Protein AF-0000000084543837 (afdb_homodimer)

Sequence (296 aa):
MPRRDTTHNIIKQAIIKDGWEITDDPYVISYGERFLFVDLGVRRSHFPTQPKGSIIGARRDRTRIAIEIKEFRGLSAIADLEQAIGQYSLYRLLLNEVDPERHIYLGVTDLIYETIFSETIGKLVIKKLPLNLLVVDVTKAEVKQWIPMPRRDTTHNIIKQAIIKDGWEITDDPYVISYGERFLFVDLGVRRSHFPTQPKGSIIGARRDRTRIAIEIKEFRGLSAIADLEQAIGQYSLYRLLLNEVDPERHIYLGVTDLIYETIFSETIGKLVIKKLPLNLLVVDVTKAEVKQWIP

Foldseek 3Di:
DDPCPQQLVLLVLQCVVVQKAWPDQWDWQDDDPDIDTAGTKIWHNPPCPPDDDDPPVPPVVIAIETEHEAECPDPDSVVSVVVLCVVQVVVQVSCCVPPVRYYYAYEYEPVNCVVRLVDDVNVVCLVPPPHWYFYAHRVVSHTPDTRD/DPPCPQQLVLLVLQCVVVQKAWPDQWDWQDDDPDIDTAGTKIWHNPPCPPDDDDPPVCPVVIAIETEHEAECPDPDSVVSVVVLVVVQVVVQVSCCVPPVRYYYAYEYEPVCCVPRLVDDVNVVCLVPPPHWYFYAHRVVSHTPDTRD

InterPro domains:
  IPR011335 Restriction endonuclease type II-like [SSF52980] (4-148)
  IPR011856 tRNA endonuclease-like domain superfamily [G3DSA:3.40.1350.10] (1-148)
  IPR014919 XisH protein [PF08814] (1-143)
  IPR014919 XisH protein [cd22366] (5-147)

Organism: NCBI:txid376219

Structure (mmCIF, N/CA/C/O backbone):
data_AF-0000000084543837-model_v1
#
loop_
_entity.id
_entity.type
_entity.pdbx_description
1 polymer 'FdxN element excision controlling factor protein, XisH-like'
#
loop_
_atom_site.group_PDB
_atom_site.id
_atom_site.type_symbol
_atom_site.label_atom_id
_atom_site.label_alt_id
_atom_site.label_comp_id
_atom_site.label_asym_id
_atom_site.label_entity_id
_atom_site.label_seq_id
_atom_site.pdbx_PDB_ins_code
_atom_site.Cartn_x
_atom_site.Cartn_y
_atom_site.Cartn_z
_atom_site.occupancy
_atom_site.B_iso_or_equiv
_atom_site.auth_seq_id
_atom_site.auth_comp_id
_atom_site.auth_asym_id
_atom_site.auth_atom_id
_atom_site.pdbx_PDB_model_num
ATOM 1 N N . MET A 1 1 ? 6.812 26.484 -9.414 1 30.19 1 MET A N 1
ATOM 2 C CA . MET A 1 1 ? 6.938 25.672 -8.211 1 30.19 1 MET A CA 1
ATOM 3 C C . MET A 1 1 ? 6.074 24.406 -8.312 1 30.19 1 MET A C 1
ATOM 5 O O . MET A 1 1 ? 4.852 24.484 -8.18 1 30.19 1 MET A O 1
ATOM 9 N N . PRO A 1 2 ? 6.055 23.406 -9.125 1 38.19 2 PRO A N 1
ATOM 10 C CA . PRO A 1 2 ? 5.074 23.078 -10.164 1 38.19 2 PRO A CA 1
ATOM 11 C C . PRO A 1 2 ? 3.746 22.594 -9.578 1 38.19 2 PRO A C 1
ATOM 13 O O . PRO A 1 2 ? 3.629 22.406 -8.367 1 38.19 2 PRO A O 1
ATOM 16 N N . ARG A 1 3 ? 2.803 21.859 -10.086 1 44.03 3 ARG A N 1
ATOM 17 C CA . ARG A 1 3 ? 1.411 21.516 -9.805 1 44.03 3 ARG A CA 1
ATOM 18 C C . ARG A 1 3 ? 1.273 20.859 -8.438 1 44.03 3 ARG A C 1
ATOM 20 O O . ARG A 1 3 ? 0.18 20.828 -7.867 1 44.03 3 ARG A O 1
ATOM 27 N N . ARG A 1 4 ? 2.387 19.969 -7.871 1 54.16 4 ARG A N 1
ATOM 28 C CA . ARG A 1 4 ? 2.514 19.484 -6.496 1 54.16 4 ARG A CA 1
ATOM 29 C C . ARG A 1 4 ? 2.365 20.641 -5.504 1 54.16 4 ARG A C 1
ATOM 31 O O . ARG A 1 4 ? 1.816 20.453 -4.414 1 54.16 4 ARG A O 1
ATOM 38 N N . ASP A 1 5 ? 2.396 21.766 -5.992 1 76.06 5 ASP A N 1
ATOM 39 C CA . ASP A 1 5 ? 2.607 22.953 -5.18 1 76.06 5 ASP A CA 1
ATOM 40 C C . ASP A 1 5 ? 1.278 23.578 -4.75 1 76.06 5 ASP A C 1
ATOM 42 O O . ASP A 1 5 ? 1.103 23.938 -3.586 1 76.06 5 ASP A O 1
ATOM 46 N N . THR A 1 6 ? 0.297 23.391 -5.734 1 91.12 6 THR A N 1
ATOM 47 C CA . THR A 1 6 ? -0.925 24.094 -5.379 1 91.12 6 THR A CA 1
ATOM 48 C C . THR A 1 6 ? -1.72 23.312 -4.332 1 91.12 6 THR A C 1
ATOM 50 O O . THR A 1 6 ? -2.086 23.875 -3.291 1 91.12 6 THR A O 1
ATOM 53 N N . THR A 1 7 ? -1.91 22.047 -4.535 1 95.81 7 THR A N 1
ATOM 54 C CA . THR A 1 7 ? -2.648 21.219 -3.584 1 95.81 7 THR A CA 1
ATOM 55 C C . THR A 1 7 ? -1.933 21.172 -2.236 1 95.81 7 THR A C 1
ATOM 57 O O . THR A 1 7 ? -2.564 21.297 -1.187 1 95.81 7 THR A O 1
ATOM 60 N N . HIS A 1 8 ? -0.701 21.031 -2.289 1 97.44 8 HIS A N 1
ATOM 61 C CA . HIS A 1 8 ? 0.122 21.031 -1.086 1 97.44 8 HIS A CA 1
ATOM 62 C C . HIS A 1 8 ? -0.09 22.312 -0.272 1 97.44 8 HIS A C 1
ATOM 64 O O . HIS A 1 8 ? -0.31 22.25 0.94 1 97.44 8 HIS A O 1
ATOM 70 N N . ASN A 1 9 ? -0.121 23.391 -0.981 1 97.12 9 ASN A N 1
ATOM 71 C CA . ASN A 1 9 ? -0.29 24.688 -0.313 1 97.12 9 ASN A CA 1
ATOM 72 C C . ASN A 1 9 ? -1.701 24.844 0.243 1 97.12 9 ASN A C 1
ATOM 74 O O . ASN A 1 9 ? -1.886 25.391 1.333 1 97.12 9 ASN A O 1
ATOM 78 N N . ILE A 1 10 ? -2.643 24.406 -0.482 1 98.06 10 ILE A N 1
ATOM 79 C CA . ILE A 1 10 ? -4.027 24.5 -0.04 1 98.06 10 ILE A CA 1
ATOM 80 C C . ILE A 1 10 ? -4.227 23.656 1.218 1 98.06 10 ILE A C 1
ATOM 82 O O . ILE A 1 10 ? -4.875 24.094 2.172 1 98.06 10 ILE A O 1
ATOM 86 N N . ILE A 1 11 ? -3.629 22.5 1.284 1 98.31 11 ILE A N 1
ATOM 87 C CA . ILE A 1 11 ? -3.773 21.609 2.438 1 98.31 11 ILE A CA 1
ATOM 88 C C . ILE A 1 11 ? -3.035 22.203 3.635 1 98.31 11 ILE A C 1
ATOM 90 O O . ILE A 1 11 ? -3.551 22.203 4.754 1 98.31 11 ILE A O 1
ATOM 94 N N . LYS A 1 12 ? -1.928 22.781 3.377 1 98 12 LYS A N 1
ATOM 95 C CA . LYS A 1 12 ? -1.211 23.469 4.449 1 98 12 LYS A CA 1
ATOM 96 C C . LYS A 1 12 ? -2.061 24.578 5.055 1 98 12 LYS A C 1
ATOM 98 O O . LYS A 1 12 ? -2.189 24.672 6.277 1 98 12 LYS A O 1
ATOM 103 N N . GLN A 1 13 ? -2.596 25.359 4.211 1 98.12 13 GLN A N 1
ATOM 104 C CA . GLN A 1 13 ? -3.438 26.453 4.664 1 98.12 13 GLN A CA 1
ATOM 105 C C . GLN A 1 13 ? -4.633 25.938 5.465 1 98.12 13 GLN A C 1
ATOM 107 O O . GLN A 1 13 ? -4.988 26.516 6.496 1 98.12 13 GLN A O 1
ATOM 112 N N . ALA A 1 14 ? -5.27 24.922 4.965 1 98.62 14 ALA A N 1
ATOM 113 C CA . ALA A 1 14 ? -6.43 24.328 5.633 1 98.62 14 ALA A CA 1
ATOM 114 C C . ALA A 1 14 ? -6.066 23.844 7.027 1 98.62 14 ALA A C 1
ATOM 116 O O . ALA A 1 14 ? -6.82 24.047 7.98 1 98.62 14 ALA A O 1
ATOM 117 N N . ILE A 1 15 ? -4.918 23.234 7.145 1 97.81 15 ILE A N 1
ATOM 118 C CA . ILE A 1 15 ? -4.457 22.656 8.406 1 97.81 15 ILE A CA 1
ATOM 119 C C . ILE A 1 15 ? -4.137 23.766 9.398 1 97.81 15 ILE A C 1
ATOM 121 O O . ILE A 1 15 ? -4.488 23.672 10.578 1 97.81 15 ILE A O 1
ATOM 125 N N . ILE A 1 16 ? -3.527 24.812 8.93 1 97.25 16 ILE A N 1
ATOM 126 C CA . ILE A 1 16 ? -3.217 25.969 9.766 1 97.25 16 ILE A CA 1
ATOM 127 C C . ILE A 1 16 ? -4.512 26.625 10.25 1 97.25 16 ILE A C 1
ATOM 129 O O . ILE A 1 16 ? -4.656 26.922 11.438 1 97.25 16 ILE A O 1
ATOM 133 N N . LYS A 1 17 ? -5.457 26.812 9.359 1 97.12 17 LYS A N 1
ATOM 134 C CA . LYS A 1 17 ? -6.754 27.391 9.711 1 97.12 17 LYS A CA 1
ATOM 135 C C . LYS A 1 17 ? -7.465 26.547 10.766 1 97.12 17 LYS A C 1
ATOM 137 O O . LYS A 1 17 ? -8.227 27.062 11.578 1 97.12 17 LYS A O 1
ATOM 142 N N . ASP A 1 18 ? -7.188 25.281 10.766 1 97 18 ASP A N 1
ATOM 143 C CA . ASP A 1 18 ? -7.84 24.344 11.688 1 97 18 ASP A CA 1
ATOM 144 C C . ASP A 1 18 ? -7.117 24.297 13.031 1 97 18 ASP A C 1
ATOM 146 O O . ASP A 1 18 ? -7.449 23.484 13.891 1 97 18 ASP A O 1
ATOM 150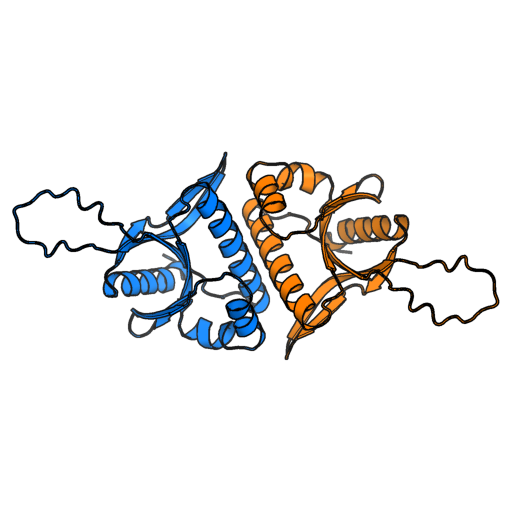 N N . GLY A 1 19 ? -6.062 25.078 13.266 1 94.5 19 GLY A N 1
ATOM 151 C CA . GLY A 1 19 ? -5.43 25.25 14.562 1 94.5 19 GLY A CA 1
ATOM 152 C C . GLY A 1 19 ? -4.168 24.422 14.734 1 94.5 19 GLY A C 1
ATOM 153 O O . GLY A 1 19 ? -3.682 24.25 15.852 1 94.5 19 GLY A O 1
ATOM 154 N N . TRP A 1 20 ? -3.689 23.875 13.609 1 96.25 20 TRP A N 1
ATOM 155 C CA . TRP A 1 20 ? -2.467 23.078 13.68 1 96.25 20 TRP A CA 1
ATOM 156 C C . TRP A 1 20 ? -1.257 23.906 13.266 1 96.25 20 TRP A C 1
ATOM 158 O O . TRP A 1 20 ? -1.38 24.844 12.477 1 96.25 20 TRP A O 1
ATOM 168 N N . GLU A 1 21 ? -0.127 23.625 13.812 1 96.75 21 GLU A N 1
ATOM 169 C CA . GLU A 1 21 ? 1.154 24.203 13.414 1 96.75 21 GLU A CA 1
ATOM 170 C C . GLU A 1 21 ? 1.921 23.25 12.5 1 96.75 21 GLU A C 1
ATOM 172 O O . GLU A 1 21 ? 2.068 22.062 12.805 1 96.75 21 GLU A O 1
ATOM 177 N N . ILE A 1 22 ? 2.41 23.734 11.336 1 97.56 22 ILE A N 1
ATOM 178 C CA . ILE A 1 22 ? 3.27 22.938 10.461 1 97.56 22 ILE A CA 1
ATOM 179 C C . ILE A 1 22 ? 4.668 22.844 11.062 1 97.56 22 ILE A C 1
ATOM 181 O O . ILE A 1 22 ? 5.352 23.859 11.227 1 97.56 22 ILE A O 1
ATOM 185 N N . THR A 1 23 ? 5.059 21.672 11.43 1 97.38 23 THR A N 1
ATOM 186 C CA . THR A 1 23 ? 6.367 21.531 12.062 1 97.38 23 THR A CA 1
ATOM 187 C C . THR A 1 23 ? 7.414 21.094 11.039 1 97.38 23 THR A C 1
ATOM 189 O O . THR A 1 23 ? 8.586 21.453 11.156 1 97.38 23 THR A O 1
ATOM 192 N N . ASP A 1 24 ? 7.059 20.375 10.047 1 98 24 ASP A N 1
ATOM 193 C CA . ASP A 1 24 ? 7.949 19.828 9.016 1 98 24 ASP A CA 1
ATOM 194 C C . ASP A 1 24 ? 7.301 19.906 7.637 1 98 24 ASP A C 1
ATOM 196 O O . ASP A 1 24 ? 6.109 19.625 7.492 1 98 24 ASP A O 1
ATOM 200 N N . ASP A 1 25 ? 8.188 20.281 6.645 1 97.81 25 ASP A N 1
ATOM 201 C CA . ASP A 1 25 ? 7.77 20.344 5.246 1 97.81 25 ASP A CA 1
ATOM 202 C C . ASP A 1 25 ? 8.953 20.109 4.309 1 97.81 25 ASP A C 1
ATOM 204 O O . ASP A 1 25 ? 9.539 21.062 3.795 1 97.81 25 ASP A O 1
ATOM 208 N N . PRO A 1 26 ? 9.117 18.906 4.105 1 98.06 26 PRO A N 1
ATOM 209 C CA . PRO A 1 26 ? 8.469 17.641 4.438 1 98.06 26 PRO A CA 1
ATOM 210 C C . PRO A 1 26 ? 8.898 17.094 5.797 1 98.06 26 PRO A C 1
ATOM 212 O O . PRO A 1 26 ? 9.875 17.578 6.379 1 98.06 26 PRO A O 1
ATOM 215 N N . TYR A 1 27 ? 8.125 16.125 6.32 1 98.12 27 TYR A N 1
ATOM 216 C CA . TYR A 1 27 ? 8.5 15.352 7.496 1 98.12 27 TYR A CA 1
ATOM 217 C C . TYR A 1 27 ? 9.383 14.172 7.117 1 98.12 27 TYR A C 1
ATOM 219 O O . TYR A 1 27 ? 8.977 13.312 6.324 1 98.12 27 TYR A O 1
ATOM 227 N N . VAL A 1 28 ? 10.555 14.023 7.695 1 98.12 28 VAL A N 1
ATOM 228 C CA . VAL A 1 28 ? 11.531 13.016 7.309 1 98.12 28 VAL A CA 1
ATOM 229 C C . VAL A 1 28 ? 11.484 11.844 8.289 1 98.12 28 VAL A C 1
ATOM 231 O O . VAL A 1 28 ? 11.578 12.047 9.508 1 98.12 28 VAL A O 1
ATOM 234 N N . ILE A 1 29 ? 11.297 10.695 7.801 1 98 29 ILE A N 1
ATOM 235 C CA . ILE A 1 29 ? 11.43 9.469 8.578 1 98 29 ILE A CA 1
ATOM 236 C C . ILE A 1 29 ? 12.797 8.836 8.32 1 98 29 ILE A C 1
ATOM 238 O O . ILE A 1 29 ? 13.156 8.562 7.172 1 98 29 ILE A O 1
ATOM 242 N N . SER A 1 30 ? 13.523 8.695 9.297 1 96.5 30 SER A N 1
ATOM 243 C CA . SER A 1 30 ? 14.789 7.98 9.211 1 96.5 30 SER A CA 1
ATOM 244 C C . SER A 1 30 ? 14.656 6.559 9.742 1 96.5 30 SER A C 1
ATOM 246 O O . SER A 1 30 ? 14.227 6.348 10.875 1 96.5 30 SER A O 1
ATOM 248 N N . TYR A 1 31 ? 15 5.676 8.961 1 96.19 31 TYR A N 1
ATOM 249 C CA . TYR A 1 31 ? 14.945 4.277 9.367 1 96.19 31 TYR A CA 1
ATOM 250 C C . TYR A 1 31 ? 16.094 3.484 8.75 1 96.19 31 TYR A C 1
ATOM 252 O O . TYR A 1 31 ? 16.141 3.293 7.531 1 96.19 31 TYR A O 1
ATOM 260 N N . GLY A 1 32 ? 16.906 2.961 9.609 1 91.56 32 GLY A N 1
ATOM 261 C CA . GLY A 1 32 ? 18.125 2.365 9.102 1 91.56 32 GLY A CA 1
ATOM 262 C C . GLY A 1 32 ? 18.969 3.334 8.297 1 91.56 32 GLY A C 1
ATOM 263 O O . GLY A 1 32 ? 19.312 4.418 8.773 1 91.56 32 GLY A O 1
ATOM 264 N N . GLU A 1 33 ? 19.266 2.949 6.977 1 91 33 GLU A N 1
ATOM 265 C CA . GLU A 1 33 ? 20.109 3.783 6.117 1 91 33 GLU A CA 1
ATOM 266 C C . GLU A 1 33 ? 19.25 4.602 5.148 1 91 33 GLU A C 1
ATOM 268 O O . GLU A 1 33 ? 19.781 5.219 4.223 1 91 33 GLU A O 1
ATOM 273 N N . ARG A 1 34 ? 18.031 4.641 5.492 1 92.88 34 ARG A N 1
ATOM 274 C CA . ARG A 1 34 ? 17.141 5.27 4.523 1 92.88 34 ARG A CA 1
ATOM 275 C C . ARG A 1 34 ? 16.406 6.445 5.148 1 92.88 34 ARG A C 1
ATOM 277 O O . ARG A 1 34 ? 16.188 6.477 6.359 1 92.88 34 ARG A O 1
ATOM 284 N N . PHE A 1 35 ? 16.141 7.363 4.207 1 95.38 35 PHE A N 1
ATOM 285 C CA . PHE A 1 35 ? 15.273 8.492 4.539 1 95.38 35 PHE A CA 1
ATOM 286 C C . PHE A 1 35 ? 14.047 8.516 3.629 1 95.38 35 PHE A C 1
ATOM 288 O O . PHE A 1 35 ? 14.172 8.383 2.41 1 95.38 35 PHE A O 1
ATOM 295 N N . LEU A 1 36 ? 12.977 8.57 4.32 1 97.25 36 LEU A N 1
ATOM 296 C CA . LEU A 1 36 ? 11.727 8.734 3.58 1 97.25 36 LEU A CA 1
ATOM 297 C C . LEU A 1 36 ? 11.07 10.07 3.918 1 97.25 36 LEU A C 1
ATOM 299 O O . LEU A 1 36 ? 11.25 10.594 5.02 1 97.25 36 LEU A O 1
ATOM 303 N N . PHE A 1 37 ? 10.312 10.609 2.955 1 97.5 37 PHE A N 1
ATOM 304 C CA . PHE A 1 37 ? 9.789 11.961 3.078 1 97.5 37 PHE A CA 1
ATOM 305 C C . PHE A 1 37 ? 8.266 11.961 2.994 1 97.5 37 PHE A C 1
ATOM 307 O O . PHE A 1 37 ? 7.699 11.688 1.933 1 97.5 37 PHE A O 1
ATOM 314 N N . VAL A 1 38 ? 7.648 12.242 4.152 1 98.25 38 VAL A N 1
ATOM 315 C CA . VAL A 1 38 ? 6.215 12.492 4.191 1 98.25 38 VAL A CA 1
ATOM 316 C C . VAL A 1 38 ? 5.941 13.977 3.959 1 98.25 38 VAL A C 1
ATOM 318 O O . VAL A 1 38 ? 6.715 14.828 4.398 1 98.25 38 VAL A O 1
ATOM 321 N N . ASP A 1 39 ? 4.875 14.305 3.406 1 98 39 ASP A N 1
ATOM 322 C CA . ASP A 1 39 ? 4.664 15.648 2.885 1 98 39 ASP A CA 1
ATOM 323 C C . ASP A 1 39 ? 4.684 16.688 4.012 1 98 39 ASP A C 1
ATOM 325 O O . ASP A 1 39 ? 5.281 17.75 3.869 1 98 39 ASP A O 1
ATOM 329 N N . LEU A 1 40 ? 3.98 16.375 5.137 1 98.44 40 LEU A N 1
ATOM 330 C CA . LEU A 1 40 ? 3.896 17.359 6.215 1 98.44 40 LEU A CA 1
ATOM 331 C C . LEU A 1 40 ? 3.982 16.688 7.578 1 98.44 40 LEU A C 1
ATOM 333 O O . LEU A 1 40 ? 3.49 15.57 7.75 1 98.44 40 LEU A O 1
ATOM 337 N N . GLY A 1 41 ? 4.652 17.281 8.5 1 98.19 41 GLY A N 1
ATOM 338 C CA . GLY A 1 41 ? 4.492 17.062 9.93 1 98.19 41 GLY A CA 1
ATOM 339 C C . GLY A 1 41 ? 3.785 18.203 10.633 1 98.19 41 GLY A C 1
ATOM 340 O O . GLY A 1 41 ? 4.086 19.375 10.383 1 98.19 41 GLY A O 1
ATOM 341 N N . VAL A 1 42 ? 2.801 17.875 11.477 1 97.75 42 VAL A N 1
ATOM 342 C CA . VAL A 1 42 ? 2.037 18.938 12.125 1 97.75 42 VAL A CA 1
ATOM 343 C C . VAL A 1 42 ? 1.83 18.609 13.602 1 97.75 42 VAL A C 1
ATOM 345 O O . VAL A 1 42 ? 1.901 17.453 13.992 1 97.75 42 VAL A O 1
ATOM 348 N N . ARG A 1 43 ? 1.615 19.641 14.375 1 96 43 ARG A N 1
ATOM 349 C CA . ARG A 1 43 ? 1.285 19.5 15.789 1 96 43 ARG A CA 1
ATOM 350 C C . ARG A 1 43 ? 0.171 20.453 16.188 1 96 43 ARG A C 1
ATOM 352 O O . ARG A 1 43 ? 0.055 21.547 15.633 1 96 43 ARG A O 1
ATOM 359 N N . ARG A 1 44 ? -0.649 19.938 17.188 1 91.56 44 ARG A N 1
ATOM 360 C CA . ARG A 1 44 ? -1.698 20.828 17.672 1 91.56 44 ARG A CA 1
ATOM 361 C C . ARG A 1 44 ? -1.104 22.031 18.391 1 91.56 44 ARG A C 1
ATOM 363 O O . ARG A 1 44 ? -0.199 21.891 19.219 1 91.56 44 ARG A O 1
ATOM 370 N N . SER A 1 45 ? -1.506 23.172 18.031 1 79.06 45 SER A N 1
ATOM 371 C CA . SER A 1 45 ? -1.022 24.406 18.641 1 79.06 45 SER A CA 1
ATOM 372 C C . SER A 1 45 ? -1.594 24.594 20.047 1 79.06 45 SER A C 1
ATOM 374 O O . SER A 1 45 ? -2.762 24.281 20.297 1 79.06 45 SER A O 1
ATOM 376 N N . HIS A 1 46 ? -1.05 23.969 21.125 1 63.38 46 HIS A N 1
ATOM 377 C CA . HIS A 1 46 ? -1.563 24.297 22.453 1 63.38 46 HIS A CA 1
ATOM 378 C C . HIS A 1 46 ? -1.467 25.797 22.734 1 63.38 46 HIS A C 1
ATOM 380 O O . HIS A 1 46 ? -0.381 26.375 22.672 1 63.38 46 HIS A O 1
ATOM 386 N N . PHE A 1 47 ? -2.307 26.594 22.266 1 51.69 47 PHE A N 1
ATOM 387 C CA . PHE A 1 47 ? -2.217 27.922 22.875 1 51.69 47 PHE A CA 1
ATOM 388 C C . PHE A 1 47 ? -2.455 27.828 24.375 1 51.69 47 PHE A C 1
ATOM 390 O O . PHE A 1 47 ? -3.475 27.297 24.828 1 51.69 47 PHE A O 1
ATOM 397 N N . PRO A 1 48 ? -1.447 27.703 25.234 1 45.81 48 PRO A N 1
ATOM 398 C CA . PRO A 1 48 ? -1.74 27.812 26.656 1 45.81 48 PRO A CA 1
ATOM 399 C C . PRO A 1 48 ? -2.607 29.016 26.984 1 45.81 48 PRO A C 1
ATOM 401 O O . PRO A 1 48 ? -2.23 30.156 26.688 1 45.81 48 PRO A O 1
ATOM 404 N N . THR A 1 49 ? -3.898 28.953 26.703 1 43.78 49 THR A N 1
ATOM 405 C CA . THR A 1 49 ? -4.539 30.109 27.344 1 43.78 49 THR A CA 1
ATOM 406 C C . THR A 1 49 ? -4.227 30.141 28.828 1 43.78 49 THR A C 1
ATOM 408 O O . THR A 1 49 ? -4.934 30.797 29.609 1 43.78 49 THR A O 1
ATOM 411 N N . GLN A 1 50 ? -3.49 29.156 29.359 1 44.66 50 GLN A N 1
ATOM 412 C CA . GLN A 1 50 ? -3.564 29.25 30.812 1 44.66 50 GLN A CA 1
ATOM 413 C C . GLN A 1 50 ? -2.898 30.531 31.312 1 44.66 50 GLN A C 1
ATOM 415 O O . GLN A 1 50 ? -1.964 31.031 30.688 1 44.66 50 GLN A O 1
ATOM 420 N N . PRO A 1 51 ? -3.441 31.297 32.406 1 48.53 51 PRO A N 1
ATOM 421 C CA . PRO A 1 51 ? -2.803 32.438 33.062 1 48.53 51 PRO A CA 1
ATOM 422 C C . PRO A 1 51 ? -1.341 32.188 33.438 1 48.53 51 PRO A C 1
ATOM 424 O O . PRO A 1 51 ? -0.939 31.016 33.562 1 48.53 51 PRO A O 1
ATOM 427 N N . LYS A 1 52 ? -0.408 33.156 33.656 1 47.25 52 LYS A N 1
ATOM 428 C CA . LYS A 1 52 ? 1.028 33.312 33.844 1 47.25 52 LYS A CA 1
ATOM 429 C C . LYS A 1 52 ? 1.594 32.25 34.781 1 47.25 52 LYS A C 1
ATOM 431 O O . LYS A 1 52 ? 2.812 32.094 34.875 1 47.25 52 LYS A O 1
ATOM 436 N N . GLY A 1 53 ? 1.143 31.844 35.969 1 48.16 53 GLY A N 1
ATOM 437 C CA . GLY A 1 53 ? 1.87 31.438 37.156 1 48.16 53 GLY A CA 1
ATOM 438 C C . GLY A 1 53 ? 2.316 29.984 37.125 1 48.16 53 GLY A C 1
ATOM 439 O O . GLY A 1 53 ? 3.41 29.656 37.594 1 48.16 53 GLY A O 1
ATOM 440 N N . SER A 1 54 ? 1.506 28.938 37.5 1 44.25 54 SER A N 1
ATOM 441 C CA . SER A 1 54 ? 1.998 27.641 37.969 1 44.25 54 SER A CA 1
ATOM 442 C C . SER A 1 54 ? 2.582 26.828 36.844 1 44.25 54 SER A C 1
ATOM 444 O O . SER A 1 54 ? 1.922 26.609 35.812 1 44.25 54 SER A O 1
ATOM 446 N N . ILE A 1 55 ? 3.93 26.781 36.688 1 43.06 55 ILE A N 1
ATOM 447 C CA . ILE A 1 55 ? 4.824 26.031 35.812 1 43.06 55 ILE A CA 1
ATOM 448 C C . ILE A 1 55 ? 4.414 24.562 35.812 1 43.06 55 ILE A C 1
ATOM 450 O O . ILE A 1 55 ? 4.922 23.766 36.594 1 43.06 55 ILE A O 1
ATOM 454 N N . ILE A 1 56 ? 3.232 24.125 36.312 1 41.72 56 ILE A N 1
ATOM 455 C CA . ILE A 1 56 ? 3.078 22.672 36.312 1 41.72 56 ILE A CA 1
ATOM 456 C C . ILE A 1 56 ? 3.447 22.141 34.938 1 41.72 56 ILE A C 1
ATOM 458 O O . ILE A 1 56 ? 3.035 22.688 33.906 1 41.72 56 ILE A O 1
ATOM 462 N N . GLY A 1 57 ? 4.605 21.312 34.969 1 42.91 57 GLY A N 1
ATOM 463 C CA . GLY A 1 57 ? 5.066 20.562 33.812 1 42.91 57 GLY A CA 1
ATOM 464 C C . GLY A 1 57 ? 3.932 20.062 32.938 1 42.91 57 GLY A C 1
ATOM 465 O O . GLY A 1 57 ? 3.316 19.031 33.219 1 42.91 57 GLY A O 1
ATOM 466 N N . ALA A 1 58 ? 3.043 20.781 32.562 1 41.25 58 ALA A N 1
ATOM 467 C CA . ALA A 1 58 ? 1.973 20.312 31.688 1 41.25 58 ALA A CA 1
ATOM 468 C C . ALA A 1 58 ? 2.535 19.516 30.5 1 41.25 58 ALA A C 1
ATOM 470 O O . ALA A 1 58 ? 3.268 20.047 29.672 1 41.25 58 ALA A O 1
ATOM 471 N N . ARG A 1 59 ? 3.064 18.344 30.812 1 45 59 ARG A N 1
ATOM 472 C CA . ARG A 1 59 ? 3.307 17.531 29.625 1 45 59 ARG A CA 1
ATOM 473 C C . ARG A 1 59 ? 2.17 17.672 28.609 1 45 59 ARG A C 1
ATOM 475 O O . ARG A 1 59 ? 1.053 17.219 28.859 1 45 59 ARG A O 1
ATOM 482 N N . ARG A 1 60 ? 2.006 18.797 28.094 1 49.88 60 ARG A N 1
ATOM 483 C CA . ARG A 1 60 ? 0.99 19.016 27.062 1 49.88 60 ARG A CA 1
ATOM 484 C C . ARG A 1 60 ? 1.06 17.953 25.984 1 49.88 60 ARG A C 1
ATOM 486 O O . ARG A 1 60 ? 2.1 17.781 25.344 1 49.88 60 ARG A O 1
ATOM 493 N N . ASP A 1 61 ? 0.463 16.828 26.297 1 55.72 61 ASP A N 1
ATOM 494 C CA . ASP A 1 61 ? 0.333 15.727 25.344 1 55.72 61 ASP A CA 1
ATOM 495 C C . ASP A 1 61 ? 0.011 16.234 23.953 1 55.72 61 ASP A C 1
ATOM 497 O O . ASP A 1 61 ? -1.107 16.688 23.688 1 55.72 61 ASP A O 1
ATOM 501 N N . ARG A 1 62 ? 1.103 16.844 23.234 1 73.88 62 ARG A N 1
ATOM 502 C CA . ARG A 1 62 ? 0.845 17.422 21.938 1 73.88 62 ARG A CA 1
ATOM 503 C C . ARG A 1 62 ? 0.597 16.344 20.891 1 73.88 62 ARG A C 1
ATOM 505 O O . ARG A 1 62 ? 1.388 15.406 20.75 1 73.88 62 ARG A O 1
ATOM 512 N N . THR A 1 63 ? -0.653 16.359 20.375 1 91.81 63 THR A N 1
ATOM 513 C CA . THR A 1 63 ? -1.029 15.508 19.25 1 91.81 63 THR A CA 1
ATOM 514 C C . THR A 1 63 ? -0.173 15.82 18.031 1 91.81 63 THR A C 1
ATOM 516 O O . THR A 1 63 ? -0.029 16.984 17.656 1 91.81 63 THR A O 1
ATOM 519 N N . ARG A 1 64 ? 0.581 14.898 17.562 1 96.69 64 ARG A N 1
ATOM 520 C CA . ARG A 1 64 ? 1.401 15.016 16.359 1 96.69 64 ARG A CA 1
ATOM 521 C C . ARG A 1 64 ? 0.867 14.125 15.242 1 96.69 64 ARG A C 1
ATOM 523 O O . ARG A 1 64 ? 0.458 12.992 15.492 1 96.69 64 ARG A O 1
ATOM 530 N N . ILE A 1 65 ? 0.868 14.75 14.078 1 98.06 65 ILE A N 1
ATOM 531 C CA . ILE A 1 65 ? 0.323 14.023 12.938 1 98.06 65 ILE A CA 1
ATOM 532 C C . ILE A 1 65 ? 1.249 14.188 11.734 1 98.06 65 ILE A C 1
ATOM 534 O O . ILE A 1 65 ? 1.789 15.273 11.5 1 98.06 65 ILE A O 1
ATOM 538 N N . ALA A 1 66 ? 1.567 13.141 11.031 1 98.62 66 ALA A N 1
ATOM 539 C CA . ALA A 1 66 ? 2.123 13.203 9.68 1 98.62 66 ALA A CA 1
ATOM 540 C C . ALA A 1 66 ? 1.018 13.164 8.633 1 98.62 66 ALA A C 1
ATOM 542 O O . ALA A 1 66 ? 0.022 12.453 8.789 1 98.62 66 ALA A O 1
ATOM 543 N N . ILE A 1 67 ? 1.187 13.93 7.539 1 98.69 67 ILE A N 1
ATOM 544 C CA . ILE A 1 67 ? 0.164 13.984 6.5 1 98.69 67 ILE A CA 1
ATOM 545 C C . ILE A 1 67 ? 0.793 13.68 5.141 1 98.69 67 ILE A C 1
ATOM 547 O O . ILE A 1 67 ? 1.659 14.422 4.672 1 98.69 67 ILE A O 1
ATOM 551 N N . GLU A 1 68 ? 0.48 12.57 4.547 1 98.44 68 GLU A N 1
ATOM 552 C CA . GLU A 1 68 ? 0.83 12.258 3.164 1 98.44 68 GLU A CA 1
ATOM 553 C C . GLU A 1 68 ? -0.212 12.805 2.193 1 98.44 68 GLU A C 1
ATOM 555 O O . GLU A 1 68 ? -1.389 12.445 2.27 1 98.44 68 GLU A O 1
ATOM 560 N N . ILE A 1 69 ? 0.164 13.641 1.303 1 97.94 69 ILE A N 1
ATOM 561 C CA . ILE A 1 69 ? -0.767 14.297 0.392 1 97.94 69 ILE A CA 1
ATOM 562 C C . ILE A 1 69 ? -0.782 13.562 -0.947 1 97.94 69 ILE A C 1
ATOM 564 O O . ILE A 1 69 ? 0.272 13.305 -1.53 1 97.94 69 ILE A O 1
ATOM 568 N N . LYS A 1 70 ? -1.995 13.22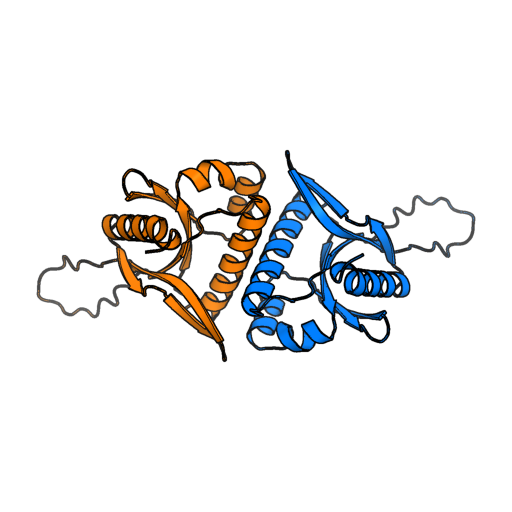7 -1.46 1 96.69 70 LYS A N 1
ATOM 569 C CA . LYS A 1 70 ? -2.117 12.531 -2.742 1 96.69 70 LYS A CA 1
ATOM 570 C C . LYS A 1 70 ? -3.064 13.281 -3.678 1 96.69 70 LYS A C 1
ATOM 572 O O . LYS A 1 70 ? -4.172 13.648 -3.283 1 96.69 70 LYS A O 1
ATOM 577 N N . GLU A 1 71 ? -2.711 13.594 -4.969 1 93.06 71 GLU A N 1
ATOM 578 C CA . GLU A 1 71 ? -3.5 14.336 -5.949 1 93.06 71 GLU A CA 1
ATOM 579 C C . GLU A 1 71 ? -4.094 13.406 -7 1 93.06 71 GLU A C 1
ATOM 581 O O . GLU A 1 71 ? -4.957 13.812 -7.777 1 93.06 71 GLU A O 1
ATOM 586 N N . PHE A 1 72 ? -4.031 12.172 -6.988 1 92.06 72 PHE A N 1
ATOM 587 C CA . PHE A 1 72 ? -4.551 11.211 -7.953 1 92.06 72 PHE A CA 1
ATOM 588 C C . PHE A 1 72 ? -4.527 11.789 -9.359 1 92.06 72 PHE A C 1
ATOM 590 O O . PHE A 1 72 ? -5.582 11.969 -9.977 1 92.06 72 PHE A O 1
ATOM 597 N N . ARG A 1 73 ? -3.432 12.062 -9.961 1 88.62 73 ARG A N 1
ATOM 598 C CA . ARG A 1 73 ? -3.27 12.742 -11.242 1 88.62 73 ARG A CA 1
ATOM 599 C C . ARG A 1 73 ? -2.979 11.75 -12.359 1 88.62 73 ARG A C 1
ATOM 601 O O . ARG A 1 73 ? -2.867 12.133 -13.523 1 88.62 73 ARG A O 1
ATOM 608 N N . GLY A 1 74 ? -2.799 10.57 -12 1 87.56 74 GLY A N 1
ATOM 609 C CA . GLY A 1 74 ? -2.432 9.586 -13.008 1 87.56 74 GLY A CA 1
ATOM 610 C C . GLY A 1 74 ? -3.574 9.227 -13.938 1 87.56 74 GLY A C 1
ATOM 611 O O . GLY A 1 74 ? -4.715 9.641 -13.719 1 87.56 74 GLY A O 1
ATOM 612 N N . LEU A 1 75 ? -3.219 8.492 -14.977 1 88.25 75 LEU A N 1
ATOM 613 C CA . LEU A 1 75 ? -4.195 8.062 -15.977 1 88.25 75 LEU A CA 1
ATOM 614 C C . LEU A 1 75 ? -5.145 7.023 -15.391 1 88.25 75 LEU A C 1
ATOM 616 O O . LEU A 1 75 ? -6.273 6.871 -15.859 1 88.25 75 LEU A O 1
ATOM 620 N N . SER A 1 76 ? -4.738 6.324 -14.375 1 93.06 76 SER A N 1
ATOM 621 C CA . SER A 1 76 ? -5.523 5.266 -13.75 1 93.06 76 SER A CA 1
ATOM 622 C C . SER A 1 76 ? -5.812 5.59 -12.281 1 93.06 76 SER A C 1
ATOM 624 O O . SER A 1 76 ? -4.895 5.645 -11.461 1 93.06 76 SER A O 1
ATOM 626 N N . ALA A 1 77 ? -7.141 5.789 -12.016 1 93.31 77 ALA A N 1
ATOM 627 C CA . ALA A 1 77 ? -7.551 6.051 -10.633 1 93.31 77 ALA A CA 1
ATOM 628 C C . ALA A 1 77 ? -7.148 4.902 -9.719 1 93.31 77 ALA A C 1
ATOM 630 O O . ALA A 1 77 ? -6.738 5.129 -8.57 1 93.31 77 ALA A O 1
ATOM 631 N N . ILE A 1 78 ? -7.227 3.725 -10.242 1 95.25 78 ILE A N 1
ATOM 632 C CA . ILE A 1 78 ? -6.895 2.539 -9.461 1 95.25 78 ILE A CA 1
ATOM 633 C C . ILE A 1 78 ? -5.391 2.498 -9.195 1 95.25 78 ILE A C 1
ATOM 635 O O . ILE A 1 78 ? -4.961 2.189 -8.086 1 95.25 78 ILE A O 1
ATOM 639 N N . ALA A 1 79 ? -4.594 2.838 -10.203 1 95.25 79 ALA A N 1
ATOM 640 C CA . ALA A 1 79 ? -3.146 2.881 -10.016 1 95.25 79 ALA A CA 1
ATOM 641 C C . ALA A 1 79 ? -2.762 3.922 -8.969 1 95.25 79 ALA A C 1
ATOM 643 O O . ALA A 1 79 ? -1.896 3.674 -8.125 1 95.25 79 ALA A O 1
ATOM 644 N N . ASP A 1 80 ? -3.426 5.059 -9 1 96.56 80 ASP A N 1
ATOM 645 C CA . ASP A 1 80 ? -3.186 6.105 -8.008 1 96.56 80 ASP A CA 1
ATOM 646 C C . ASP A 1 80 ? -3.596 5.645 -6.613 1 96.56 80 ASP A C 1
ATOM 648 O O . ASP A 1 80 ? -2.914 5.945 -5.629 1 96.56 80 ASP A O 1
ATOM 652 N N . LEU A 1 81 ? -4.703 4.965 -6.566 1 97.44 81 LEU A N 1
ATOM 653 C CA . LEU A 1 81 ? -5.172 4.441 -5.289 1 97.44 81 LEU A CA 1
ATOM 654 C C . LEU A 1 81 ? -4.184 3.43 -4.719 1 97.44 81 LEU A C 1
ATOM 656 O O . LEU A 1 81 ? -3.861 3.471 -3.531 1 97.44 81 LEU A O 1
ATOM 660 N N . GLU A 1 82 ? -3.652 2.564 -5.535 1 97.38 82 GLU A N 1
ATOM 661 C CA . GLU A 1 82 ? -2.645 1.598 -5.113 1 97.38 82 GLU A CA 1
ATOM 662 C C . GLU A 1 82 ? -1.406 2.297 -4.555 1 97.38 82 GLU A C 1
ATOM 664 O O . GLU A 1 82 ? -0.869 1.891 -3.523 1 97.38 82 GLU A O 1
ATOM 669 N N . GLN A 1 83 ? -1.019 3.289 -5.285 1 96.81 83 GLN A N 1
ATOM 670 C CA . GLN A 1 83 ? 0.151 4.039 -4.844 1 96.81 83 GLN A CA 1
ATOM 671 C C . GLN A 1 83 ? -0.105 4.711 -3.494 1 96.81 83 GLN A C 1
ATOM 673 O O . GLN A 1 83 ? 0.762 4.707 -2.619 1 96.81 83 GLN A O 1
ATOM 678 N N . ALA A 1 84 ? -1.25 5.281 -3.348 1 97.94 84 ALA A N 1
ATOM 679 C CA . ALA A 1 84 ? -1.608 5.934 -2.09 1 97.94 84 ALA A CA 1
ATOM 680 C C . ALA A 1 84 ? -1.61 4.938 -0.936 1 97.94 84 ALA A C 1
ATOM 682 O O . ALA A 1 84 ? -1.042 5.203 0.126 1 97.94 84 ALA A O 1
ATOM 683 N N . ILE A 1 85 ? -2.207 3.809 -1.146 1 98.31 85 ILE A N 1
ATOM 684 C CA . ILE A 1 85 ? -2.27 2.764 -0.131 1 98.31 85 ILE A CA 1
ATOM 685 C C . ILE A 1 85 ? -0.857 2.32 0.241 1 98.31 85 ILE A C 1
ATOM 687 O O . ILE A 1 85 ? -0.539 2.168 1.423 1 98.31 85 ILE A O 1
ATOM 691 N N . GLY A 1 86 ? -0.027 2.123 -0.744 1 98.25 86 GLY A N 1
ATOM 692 C CA . GLY A 1 86 ? 1.325 1.638 -0.518 1 98.25 86 GLY A CA 1
ATOM 693 C C . GLY A 1 86 ? 2.182 2.607 0.272 1 98.25 86 GLY A C 1
ATOM 694 O O . GLY A 1 86 ? 2.834 2.221 1.245 1 98.25 86 GLY A O 1
ATOM 695 N N . GLN A 1 87 ? 2.215 3.885 -0.152 1 97.69 87 GLN A N 1
ATOM 696 C CA . GLN A 1 87 ? 2.973 4.91 0.561 1 97.69 87 GLN A CA 1
ATOM 697 C C . GLN A 1 87 ? 2.471 5.066 1.993 1 97.69 87 GLN A C 1
ATOM 699 O O . GLN A 1 87 ? 3.264 5.059 2.938 1 97.69 87 GLN A O 1
ATOM 704 N N . TYR A 1 88 ? 1.162 5.156 2.094 1 98.31 88 TYR A N 1
ATOM 705 C CA . TYR A 1 88 ? 0.574 5.305 3.42 1 98.31 88 TYR A CA 1
ATOM 706 C C . TYR A 1 88 ? 0.961 4.141 4.324 1 98.31 88 TYR A C 1
ATOM 708 O O . TYR A 1 88 ? 1.378 4.344 5.465 1 98.31 88 TYR A O 1
ATOM 716 N N . SER A 1 89 ? 0.796 2.947 3.848 1 98.12 89 SER A N 1
ATOM 717 C CA . SER A 1 89 ? 1.047 1.756 4.652 1 98.12 89 SER A CA 1
ATOM 718 C C . SER A 1 89 ? 2.506 1.68 5.086 1 98.12 89 SER A C 1
ATOM 720 O O . SER A 1 89 ? 2.801 1.352 6.238 1 98.12 89 SER A O 1
ATOM 722 N N . LEU A 1 90 ? 3.422 1.949 4.156 1 98.31 90 LEU A N 1
ATOM 723 C CA . LEU A 1 90 ? 4.836 1.895 4.512 1 98.31 90 LEU A CA 1
ATOM 724 C C . LEU A 1 90 ? 5.18 2.963 5.543 1 98.31 90 LEU A C 1
ATOM 726 O O . LEU A 1 90 ? 5.883 2.689 6.52 1 98.31 90 LEU A O 1
ATOM 730 N N . TYR A 1 91 ? 4.668 4.203 5.359 1 98.56 91 TYR A N 1
ATOM 731 C CA . TYR A 1 91 ? 4.953 5.289 6.289 1 98.56 91 TYR A CA 1
ATOM 732 C C . TYR A 1 91 ? 4.371 4.996 7.668 1 98.56 91 TYR A C 1
ATOM 734 O O . TYR A 1 91 ? 5.016 5.254 8.688 1 98.56 91 TYR A O 1
ATOM 742 N N . ARG A 1 92 ? 3.197 4.48 7.652 1 98.12 92 ARG A N 1
ATOM 743 C CA . ARG A 1 92 ? 2.584 4.117 8.922 1 98.12 92 ARG A CA 1
ATOM 744 C C . ARG A 1 92 ? 3.43 3.086 9.664 1 98.12 92 ARG A C 1
ATOM 746 O O . ARG A 1 92 ? 3.645 3.201 10.875 1 98.12 92 ARG A O 1
ATOM 753 N N . LEU A 1 93 ? 3.852 2.115 8.945 1 98 93 LEU A N 1
ATOM 754 C CA . LEU A 1 93 ? 4.699 1.07 9.508 1 98 93 LEU A CA 1
ATOM 755 C C . LEU A 1 93 ? 5.965 1.665 10.117 1 98 93 LEU A C 1
ATOM 757 O O . LEU A 1 93 ? 6.34 1.321 11.242 1 98 93 LEU A O 1
ATOM 761 N N . LEU A 1 94 ? 6.621 2.492 9.391 1 98.31 94 LEU A N 1
ATOM 762 C CA . LEU A 1 94 ? 7.875 3.076 9.844 1 98.31 94 LEU A CA 1
ATOM 763 C C . LEU A 1 94 ? 7.645 4 11.039 1 98.31 94 LEU A C 1
ATOM 765 O O . LEU A 1 94 ? 8.445 4.02 11.977 1 98.31 94 LEU A O 1
ATOM 769 N N . LEU A 1 95 ? 6.562 4.734 11.008 1 98.12 95 LEU A N 1
ATOM 770 C CA . LEU A 1 95 ? 6.242 5.621 12.125 1 98.12 95 LEU A CA 1
ATOM 771 C C . LEU A 1 95 ? 6 4.824 13.398 1 98.12 95 LEU A C 1
ATOM 773 O O . LEU A 1 95 ? 6.414 5.238 14.484 1 98.12 95 LEU A O 1
ATOM 777 N N . ASN A 1 96 ? 5.379 3.699 13.234 1 97.5 96 ASN A N 1
ATOM 778 C CA . ASN A 1 96 ? 5.137 2.852 14.391 1 97.5 96 ASN A CA 1
ATOM 779 C C . ASN A 1 96 ? 6.441 2.41 15.047 1 97.5 96 ASN A C 1
ATOM 781 O O . ASN A 1 96 ? 6.48 2.146 16.25 1 97.5 96 ASN A O 1
ATOM 785 N N . GLU A 1 97 ? 7.492 2.367 14.281 1 97.69 97 GLU A N 1
ATOM 786 C CA . GLU A 1 97 ? 8.797 1.963 14.805 1 97.69 97 GLU A CA 1
ATOM 787 C C . GLU A 1 97 ? 9.523 3.143 15.445 1 97.69 97 GLU A C 1
ATOM 789 O O . GLU A 1 97 ? 10.172 2.992 16.484 1 97.69 97 GLU A O 1
ATOM 794 N N . VAL A 1 98 ? 9.406 4.336 14.875 1 97.44 98 VAL A N 1
ATOM 795 C CA . VAL A 1 98 ? 10.344 5.387 15.258 1 97.44 98 VAL A CA 1
ATOM 796 C C . VAL A 1 98 ? 9.602 6.48 16.031 1 97.44 98 VAL A C 1
ATOM 798 O O . VAL A 1 98 ? 10.227 7.27 16.75 1 97.44 98 VAL A O 1
ATOM 801 N N . ASP A 1 99 ? 8.367 6.637 15.836 1 96.62 99 ASP A N 1
ATOM 802 C CA . ASP A 1 99 ? 7.516 7.637 16.484 1 96.62 99 ASP A CA 1
ATOM 803 C C . ASP A 1 99 ? 6.094 7.113 16.656 1 96.62 99 ASP A C 1
ATOM 805 O O . ASP A 1 99 ? 5.152 7.641 16.078 1 96.62 99 ASP A O 1
ATOM 809 N N . PRO A 1 100 ? 5.918 6.078 17.578 1 96.62 100 PRO A N 1
ATOM 810 C CA . PRO A 1 100 ? 4.668 5.316 17.656 1 96.62 100 PRO A CA 1
ATOM 811 C C . PRO A 1 100 ? 3.477 6.18 18.062 1 96.62 100 PRO A C 1
ATOM 813 O O . PRO A 1 100 ? 2.326 5.793 17.844 1 96.62 100 PRO A O 1
ATOM 816 N N . GLU A 1 101 ? 3.633 7.332 18.625 1 95.31 101 GLU A N 1
ATOM 817 C CA . GLU A 1 101 ? 2.529 8.18 19.062 1 95.31 101 GLU A CA 1
ATOM 818 C C . GLU A 1 101 ? 2.072 9.109 17.938 1 95.31 101 GLU A C 1
ATOM 820 O O . GLU A 1 101 ? 1.048 9.789 18.062 1 95.31 101 GLU A O 1
ATOM 825 N N . ARG A 1 102 ? 2.871 9.164 16.922 1 96.75 102 ARG A N 1
ATOM 826 C CA . ARG A 1 102 ? 2.506 10.008 15.781 1 96.75 102 ARG A CA 1
ATOM 827 C C . ARG A 1 102 ? 1.624 9.25 14.797 1 96.75 102 ARG A C 1
ATOM 829 O O . ARG A 1 102 ? 2.045 8.242 14.227 1 96.75 102 ARG A O 1
ATOM 836 N N . HIS A 1 103 ? 0.435 9.797 14.539 1 96.5 103 HIS A N 1
ATOM 837 C CA . HIS A 1 103 ? -0.473 9.195 13.57 1 96.5 103 HIS A CA 1
ATOM 838 C C . HIS A 1 103 ? -0.236 9.75 12.172 1 96.5 103 HIS A C 1
ATOM 840 O O . HIS A 1 103 ? 0.263 10.867 12.023 1 96.5 103 HIS A O 1
ATOM 846 N N . ILE A 1 104 ? -0.575 9.008 11.211 1 98.5 104 ILE A N 1
ATOM 847 C CA . ILE A 1 104 ? -0.47 9.477 9.828 1 98.5 104 ILE A CA 1
ATOM 848 C C . ILE A 1 104 ? -1.859 9.539 9.203 1 98.5 104 ILE A C 1
ATOM 850 O O . ILE A 1 104 ? -2.707 8.688 9.469 1 98.5 104 ILE A O 1
ATOM 854 N N . TYR A 1 105 ? -2.074 10.555 8.422 1 98.69 105 TYR A N 1
ATOM 855 C CA . TYR A 1 105 ? -3.281 10.727 7.617 1 98.69 105 TYR A CA 1
ATOM 856 C C . TYR A 1 105 ? -2.939 10.867 6.141 1 98.69 105 TYR A C 1
ATOM 858 O O . TYR A 1 105 ? -1.929 11.477 5.785 1 98.69 105 TYR A O 1
ATOM 866 N N . LEU A 1 106 ? -3.762 10.297 5.332 1 98.75 106 LEU A N 1
ATOM 867 C CA . LEU A 1 106 ? -3.754 10.586 3.902 1 98.75 106 LEU A CA 1
ATOM 868 C C . LEU A 1 106 ? -4.578 11.828 3.592 1 98.75 106 LEU A C 1
ATOM 870 O O . LEU A 1 106 ? -5.789 11.852 3.809 1 98.75 106 LEU A O 1
ATOM 874 N N . GLY A 1 107 ? -3.922 12.898 3.127 1 98.38 107 GLY A N 1
ATOM 875 C CA . GLY A 1 107 ? -4.602 14.133 2.771 1 98.38 107 GLY A CA 1
ATOM 876 C C . GLY A 1 107 ? -5.066 14.164 1.327 1 98.38 107 GLY A C 1
ATOM 877 O O . GLY A 1 107 ? -4.262 14 0.408 1 98.38 107 GLY A O 1
ATOM 878 N N . VAL A 1 108 ? -6.363 14.344 1.146 1 98.31 108 VAL A N 1
ATOM 879 C CA . VAL A 1 108 ? -6.93 14.422 -0.197 1 98.31 108 VAL A CA 1
ATOM 880 C C . VAL A 1 108 ? -7.887 15.609 -0.286 1 98.31 108 VAL A C 1
ATOM 882 O O . VAL A 1 108 ? -8.367 16.109 0.736 1 98.31 108 VAL A O 1
ATOM 885 N N . THR A 1 109 ? -8.117 16.031 -1.52 1 97.88 109 THR A N 1
ATOM 886 C CA . THR A 1 109 ? -9.102 17.094 -1.742 1 97.88 109 THR A CA 1
ATOM 887 C C . THR A 1 109 ? -10.516 16.531 -1.705 1 97.88 109 THR A C 1
ATOM 889 O O . THR A 1 109 ? -10.719 15.32 -1.812 1 97.88 109 THR A O 1
ATOM 892 N N . ASP A 1 110 ? -11.5 17.422 -1.528 1 98 110 ASP A N 1
ATOM 893 C CA . ASP A 1 110 ? -12.898 17 -1.529 1 98 110 ASP A CA 1
ATOM 894 C C . ASP A 1 110 ? -13.273 16.359 -2.863 1 98 110 ASP A C 1
ATOM 896 O O . ASP A 1 110 ? -14.039 15.398 -2.9 1 98 110 ASP A O 1
ATOM 900 N N . LEU A 1 111 ? -12.688 16.875 -3.957 1 96.56 111 LEU A N 1
ATOM 901 C CA . LEU A 1 111 ? -12.938 16.281 -5.27 1 96.56 111 LEU A CA 1
ATOM 902 C C . LEU A 1 111 ? -12.469 14.836 -5.309 1 96.56 111 LEU A C 1
ATOM 904 O O . LEU A 1 111 ? -13.195 13.953 -5.77 1 96.56 111 LEU A O 1
ATOM 908 N N . ILE A 1 112 ? -11.25 14.57 -4.844 1 97.25 112 ILE A N 1
ATOM 909 C CA . ILE A 1 112 ? -10.688 13.227 -4.836 1 97.25 112 ILE A CA 1
ATOM 910 C C . ILE A 1 112 ? -11.516 12.328 -3.922 1 97.25 112 ILE A C 1
ATOM 912 O O . ILE A 1 112 ? -11.781 11.164 -4.25 1 97.25 112 ILE A O 1
ATOM 916 N N . TYR A 1 113 ? -11.875 12.859 -2.799 1 97.88 113 TYR A N 1
ATOM 917 C CA . TYR A 1 113 ? -12.719 12.086 -1.898 1 97.88 113 TYR A CA 1
ATOM 918 C C . TYR A 1 113 ? -14 11.648 -2.596 1 97.88 113 TYR A C 1
ATOM 920 O O . TYR A 1 113 ? -14.375 10.469 -2.543 1 97.88 113 TYR A O 1
ATOM 928 N N . GLU A 1 114 ? -14.68 12.555 -3.256 1 97.06 114 GLU A N 1
ATOM 929 C CA . GLU A 1 114 ? -15.977 12.312 -3.873 1 97.06 114 GLU A CA 1
ATOM 930 C C . GLU A 1 114 ? -15.852 11.375 -5.074 1 97.06 114 GLU A C 1
ATOM 932 O O . GLU A 1 114 ? -16.75 10.586 -5.355 1 97.06 114 GLU A O 1
ATOM 937 N N . THR A 1 115 ? -14.719 11.406 -5.727 1 95.25 115 THR A N 1
ATOM 938 C CA . THR A 1 115 ? -14.602 10.672 -6.98 1 95.25 115 THR A CA 1
ATOM 939 C C . THR A 1 115 ? -13.93 9.312 -6.758 1 95.25 115 THR A C 1
ATOM 941 O O . THR A 1 115 ? -14.172 8.367 -7.508 1 95.25 115 THR A O 1
ATOM 944 N N . ILE A 1 116 ? -13.133 9.219 -5.73 1 96.06 116 ILE A N 1
ATOM 945 C CA . ILE A 1 116 ? -12.383 7.98 -5.516 1 96.06 116 ILE A CA 1
ATOM 946 C C . ILE A 1 116 ? -12.914 7.266 -4.273 1 96.06 116 ILE A C 1
ATOM 948 O O . ILE A 1 116 ? -13.391 6.129 -4.359 1 96.06 116 ILE A O 1
ATOM 952 N N . PHE A 1 117 ? -12.984 7.914 -3.164 1 96.75 117 PHE A N 1
ATOM 953 C CA . PHE A 1 117 ? -13.211 7.266 -1.88 1 96.75 117 PHE A CA 1
ATOM 954 C C . PHE A 1 117 ? -14.695 7.109 -1.602 1 96.75 117 PHE A C 1
ATOM 956 O O . PHE A 1 117 ? -15.094 6.363 -0.702 1 96.75 117 PHE A O 1
ATOM 963 N N . SER A 1 118 ? -15.516 7.832 -2.381 1 94.5 118 SER A N 1
ATOM 964 C CA . SER A 1 118 ? -16.953 7.664 -2.223 1 94.5 118 SER A CA 1
ATOM 965 C C . SER A 1 118 ? -17.5 6.602 -3.174 1 94.5 118 SER A C 1
ATOM 967 O O . SER A 1 118 ? -18.672 6.23 -3.096 1 94.5 118 SER A O 1
ATOM 969 N N . GLU A 1 119 ? -16.625 6.129 -4.051 1 94.44 119 GLU A N 1
ATOM 970 C CA . GLU A 1 119 ? -17 5.035 -4.941 1 94.44 119 GLU A CA 1
ATOM 971 C C . GLU A 1 119 ? -16.844 3.682 -4.258 1 94.44 119 GLU A C 1
ATOM 973 O O . GLU A 1 119 ? -16.266 3.594 -3.172 1 94.44 119 GLU A O 1
ATOM 978 N N . THR A 1 120 ? -17.328 2.635 -4.875 1 95.94 120 THR A N 1
ATOM 979 C CA . THR A 1 120 ? -17.453 1.304 -4.293 1 95.94 120 THR A CA 1
ATOM 980 C C . THR A 1 120 ? -16.109 0.825 -3.744 1 95.94 120 THR A C 1
ATOM 982 O O . THR A 1 120 ? -16 0.479 -2.566 1 95.94 120 THR A O 1
ATOM 985 N N . ILE A 1 121 ? -15.047 0.866 -4.531 1 96.19 121 ILE A N 1
ATOM 986 C CA . ILE A 1 121 ? -13.742 0.369 -4.121 1 96.19 121 ILE A CA 1
ATOM 987 C C . ILE A 1 121 ? -13.148 1.288 -3.055 1 96.19 121 ILE A C 1
ATOM 989 O O . ILE A 1 121 ? -12.539 0.819 -2.092 1 96.19 121 ILE A O 1
ATOM 993 N N . GLY A 1 122 ? -13.312 2.582 -3.25 1 96.38 122 GLY A N 1
ATOM 994 C CA . GLY A 1 122 ? -12.805 3.531 -2.27 1 96.38 122 GLY A CA 1
ATOM 995 C C . GLY A 1 122 ? -13.438 3.367 -0.901 1 96.38 122 GLY A C 1
ATOM 996 O O . GLY A 1 122 ? -12.742 3.41 0.118 1 96.38 122 GLY A O 1
ATOM 997 N N . LYS A 1 123 ? -14.75 3.193 -0.867 1 96.69 123 LYS A N 1
ATOM 998 C CA . LYS A 1 123 ? -15.453 2.971 0.392 1 96.69 123 LYS A CA 1
ATOM 999 C C . LYS A 1 123 ? -14.945 1.718 1.096 1 96.69 123 LYS A C 1
ATOM 1001 O O . LYS A 1 123 ? -14.805 1.699 2.32 1 96.69 123 LYS A O 1
ATOM 1006 N N . LEU A 1 124 ? -14.734 0.701 0.302 1 97.56 124 LEU A N 1
ATOM 1007 C CA . LEU A 1 124 ? -14.195 -0.534 0.861 1 97.56 124 LEU A CA 1
ATOM 1008 C C . LEU A 1 124 ? -12.828 -0.294 1.488 1 97.56 124 LEU A C 1
ATOM 1010 O O . LEU A 1 124 ? -12.531 -0.813 2.568 1 97.56 124 LEU A O 1
ATOM 1014 N N . VAL A 1 125 ? -11.977 0.452 0.803 1 97.75 125 VAL A N 1
ATOM 1015 C CA . VAL A 1 125 ? -10.625 0.752 1.277 1 97.75 125 VAL A CA 1
ATOM 1016 C C . VAL A 1 125 ? -10.695 1.471 2.623 1 97.75 125 VAL A C 1
ATOM 1018 O O . VAL A 1 125 ? -10.031 1.077 3.58 1 97.75 125 VAL A O 1
ATOM 1021 N N . ILE A 1 126 ? -11.523 2.473 2.723 1 96.88 126 ILE A N 1
ATOM 1022 C CA . ILE A 1 126 ? -11.656 3.258 3.945 1 96.88 126 ILE A CA 1
ATOM 1023 C C . ILE A 1 126 ? -12.195 2.379 5.07 1 96.88 126 ILE A C 1
ATOM 1025 O O . ILE A 1 126 ? -11.789 2.514 6.223 1 96.88 126 ILE A O 1
ATOM 1029 N N . LYS A 1 127 ? -13.016 1.493 4.766 1 96.38 127 LYS A N 1
ATOM 1030 C CA . LYS A 1 127 ? -13.703 0.67 5.758 1 96.38 127 LYS A CA 1
ATOM 1031 C C . LYS A 1 127 ? -12.789 -0.437 6.277 1 96.38 127 LYS A C 1
ATOM 1033 O O . LYS A 1 127 ? -12.844 -0.785 7.461 1 96.38 127 LYS A O 1
ATOM 1038 N N . LYS A 1 128 ? -11.953 -0.938 5.41 1 97.25 128 LYS A N 1
ATOM 1039 C CA . LYS A 1 128 ? -11.32 -2.205 5.762 1 97.25 128 LYS A CA 1
ATOM 1040 C C . LYS A 1 128 ? -9.828 -2.021 6.008 1 97.25 128 LYS A C 1
ATOM 1042 O O . LYS A 1 128 ? -9.18 -2.869 6.629 1 97.25 128 LYS A O 1
ATOM 1047 N N . LEU A 1 129 ? -9.242 -1.023 5.5 1 96.44 129 LEU A N 1
ATOM 1048 C CA . LEU A 1 129 ? -7.832 -0.759 5.77 1 96.44 129 LEU A CA 1
ATOM 1049 C C . LEU A 1 129 ? -7.676 0.275 6.879 1 96.44 129 LEU A C 1
ATOM 1051 O O . LEU A 1 129 ? -8.547 1.13 7.066 1 96.44 129 LEU A O 1
ATOM 1055 N N . PRO A 1 130 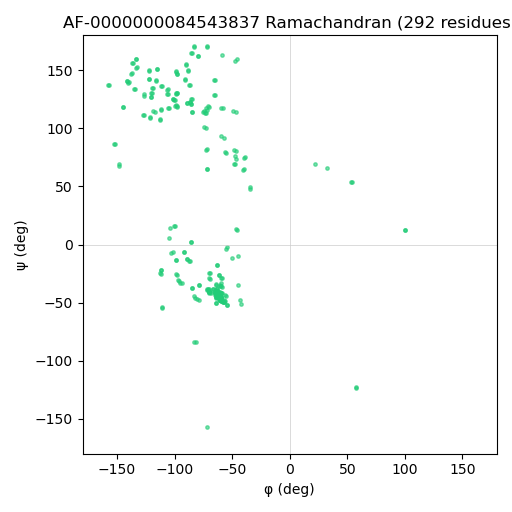? -6.609 0.097 7.656 1 94.88 130 PRO A N 1
ATOM 1056 C CA . PRO A 1 130 ? -6.34 1.11 8.68 1 94.88 130 PRO A CA 1
ATOM 1057 C C . PRO A 1 130 ? -5.84 2.426 8.086 1 94.88 130 PRO A C 1
ATOM 1059 O O . PRO A 1 130 ? -4.711 2.842 8.359 1 94.88 130 PRO A O 1
ATOM 1062 N N . LEU A 1 131 ? -6.633 3.096 7.344 1 97.06 131 LEU A N 1
ATOM 1063 C CA . LEU A 1 131 ? -6.312 4.332 6.641 1 97.06 131 LEU A CA 1
ATOM 1064 C C . LEU A 1 131 ? -7.074 5.512 7.238 1 97.06 131 LEU A C 1
ATOM 1066 O O . LEU A 1 131 ? -8.305 5.512 7.262 1 97.06 131 LEU A O 1
ATOM 1070 N N . ASN A 1 132 ? -6.359 6.484 7.801 1 98.06 132 ASN A N 1
ATOM 1071 C CA . ASN A 1 132 ? -6.945 7.758 8.219 1 98.06 132 ASN A CA 1
ATOM 1072 C C . ASN A 1 132 ? -6.953 8.766 7.074 1 98.06 132 ASN A C 1
ATOM 1074 O O . ASN A 1 132 ? -5.969 8.891 6.344 1 98.06 132 ASN A O 1
ATOM 1078 N N . LEU A 1 133 ? -8.062 9.477 6.938 1 98.44 133 LEU A N 1
ATOM 1079 C CA . LEU A 1 133 ? -8.18 10.43 5.836 1 98.44 133 LEU A CA 1
ATOM 1080 C C . LEU A 1 133 ? -8.375 11.844 6.359 1 98.44 133 LEU A C 1
ATOM 1082 O O . LEU A 1 133 ? -9.078 12.055 7.352 1 98.44 133 LEU A O 1
ATOM 1086 N N . LEU A 1 134 ? -7.652 12.719 5.781 1 98.69 134 LEU A N 1
ATOM 1087 C CA . LEU A 1 134 ? -7.922 14.148 5.875 1 98.69 134 LEU A CA 1
ATOM 1088 C C . LEU A 1 134 ? -8.523 14.68 4.578 1 98.69 134 LEU A C 1
ATOM 1090 O O . LEU A 1 134 ? -7.914 14.555 3.512 1 98.69 134 LEU A O 1
ATOM 1094 N N . VAL A 1 135 ? -9.719 15.172 4.637 1 98.81 135 VAL A N 1
ATOM 1095 C CA . VAL A 1 135 ? -10.383 15.719 3.457 1 98.81 135 VAL A CA 1
ATOM 1096 C C . VAL A 1 135 ? -10.414 17.25 3.551 1 98.81 135 VAL A C 1
ATOM 1098 O O . VAL A 1 135 ? -10.875 17.797 4.551 1 98.81 135 VAL A O 1
ATOM 1101 N N . VAL A 1 136 ? -9.977 17.859 2.475 1 98.75 136 VAL A N 1
ATOM 1102 C CA . VAL A 1 136 ? -9.844 19.312 2.484 1 98.75 136 VAL A CA 1
ATOM 1103 C C . VAL A 1 136 ? -10.727 19.922 1.395 1 98.75 136 VAL A C 1
ATOM 1105 O O . VAL A 1 136 ? -10.727 19.453 0.255 1 98.75 136 VAL A O 1
ATOM 1108 N N . ASP A 1 137 ? -11.523 20.906 1.738 1 98.69 137 ASP A N 1
ATOM 1109 C CA . ASP A 1 137 ? -12.258 21.734 0.78 1 98.69 137 ASP A CA 1
ATOM 1110 C C . ASP A 1 137 ? -11.32 22.688 0.053 1 98.69 137 ASP A C 1
ATOM 1112 O O . ASP A 1 137 ? -10.844 23.672 0.638 1 98.69 137 ASP A O 1
ATOM 1116 N N . VAL A 1 138 ? -11.172 22.469 -1.196 1 97.69 138 VAL A N 1
ATOM 1117 C CA . VAL A 1 138 ? -10.156 23.203 -1.949 1 97.69 138 VAL A CA 1
ATOM 1118 C C . VAL A 1 138 ? -10.602 24.656 -2.125 1 97.69 138 VAL A C 1
ATOM 1120 O O . VAL A 1 138 ? -9.781 25.578 -2.053 1 97.69 138 VAL A O 1
ATOM 1123 N N . THR A 1 139 ? -11.836 24.875 -2.352 1 97.69 139 THR A N 1
ATOM 1124 C CA . THR A 1 139 ? -12.359 26.219 -2.619 1 97.69 139 THR A CA 1
ATOM 1125 C C . THR A 1 139 ? -12.172 27.125 -1.404 1 97.69 139 THR A C 1
ATOM 1127 O O . THR A 1 139 ? -11.789 28.281 -1.542 1 97.69 139 THR A O 1
ATOM 1130 N N . LYS A 1 140 ? -12.375 26.625 -0.222 1 98.38 140 LYS A N 1
ATOM 1131 C CA . LYS A 1 140 ? -12.312 27.406 1.001 1 98.38 140 LYS A CA 1
ATOM 1132 C C . LYS A 1 140 ? -10.969 27.25 1.695 1 98.38 140 LYS A C 1
ATOM 1134 O O . LYS A 1 140 ? -10.656 27.984 2.637 1 98.38 140 LYS A O 1
ATOM 1139 N N . ALA A 1 141 ? -10.188 26.219 1.226 1 98.19 141 ALA A N 1
ATOM 1140 C CA . ALA A 1 141 ? -8.945 25.844 1.903 1 98.19 141 ALA A CA 1
ATOM 1141 C C . ALA A 1 141 ? -9.188 25.578 3.387 1 98.19 141 ALA A C 1
ATOM 1143 O O . ALA A 1 141 ? -8.516 26.156 4.246 1 98.19 141 ALA A O 1
ATOM 1144 N N . GLU A 1 142 ? -10.125 24.719 3.668 1 98.75 142 GLU A N 1
ATOM 1145 C CA . GLU A 1 142 ? -10.5 24.344 5.027 1 98.75 142 GLU A CA 1
ATOM 1146 C C . GLU A 1 142 ? -10.609 22.828 5.168 1 98.75 142 GLU A C 1
ATOM 1148 O O . GLU A 1 142 ? -10.93 22.125 4.199 1 98.75 142 GLU A O 1
ATOM 1153 N N . VAL A 1 143 ? -10.375 22.359 6.391 1 98.69 143 VAL A N 1
ATOM 1154 C CA . VAL A 1 143 ? -10.562 20.953 6.676 1 98.69 143 VAL A CA 1
ATOM 1155 C C . VAL A 1 143 ? -12.055 20.625 6.684 1 98.69 143 VAL A C 1
ATOM 1157 O O . VAL A 1 143 ? -12.828 21.234 7.426 1 98.69 143 VAL A O 1
ATOM 1160 N N . LYS A 1 144 ? -12.43 19.766 5.816 1 98.56 144 LYS A N 1
ATOM 1161 C CA . LYS A 1 144 ? -13.812 19.297 5.797 1 98.56 144 LYS A CA 1
ATOM 1162 C C . LYS A 1 144 ? -14.039 18.188 6.809 1 98.56 144 LYS A C 1
ATOM 1164 O O . LYS A 1 144 ? -15.031 18.188 7.539 1 98.56 144 LYS A O 1
ATOM 1169 N N . GLN A 1 145 ? -13.141 17.234 6.836 1 97.75 145 GLN A N 1
ATOM 1170 C CA . GLN A 1 145 ? -13.336 16.078 7.691 1 97.75 145 GLN A CA 1
ATOM 1171 C C . GLN A 1 145 ? -12.008 15.398 8.008 1 97.75 145 GLN A C 1
ATOM 1173 O O . GLN A 1 145 ? -11.133 15.305 7.148 1 97.75 145 GLN A O 1
ATOM 1178 N N . TRP A 1 146 ? -11.875 15.023 9.289 1 97.19 146 TRP A N 1
ATOM 1179 C CA . TRP A 1 146 ? -10.914 14 9.703 1 97.19 146 TRP A CA 1
ATOM 1180 C C . TRP A 1 146 ? -11.594 12.641 9.844 1 97.19 146 TRP A C 1
ATOM 1182 O O . TRP A 1 146 ? -12.547 12.5 10.617 1 97.19 146 TRP A O 1
ATOM 1192 N N . ILE A 1 147 ? -11.188 11.688 9.094 1 96.19 147 ILE A N 1
ATOM 1193 C CA . ILE A 1 147 ? -11.797 10.359 9.141 1 96.19 147 ILE A CA 1
ATOM 1194 C C . ILE A 1 147 ? -10.797 9.352 9.695 1 96.19 147 ILE A C 1
ATOM 1196 O O . ILE A 1 147 ? -9.867 8.938 9 1 96.19 147 ILE A O 1
ATOM 1200 N N . PRO A 1 148 ? -10.977 8.883 10.914 1 93.06 148 PRO A N 1
ATOM 1201 C CA . PRO A 1 148 ? -10.047 7.922 11.516 1 93.06 148 PRO A CA 1
ATOM 1202 C C . PRO A 1 148 ? -10.391 6.477 11.164 1 93.06 148 PRO A C 1
ATOM 1204 O O . PRO A 1 148 ? -11.547 6.164 10.875 1 93.06 148 PRO A O 1
ATOM 1207 N N . MET B 1 1 ? 8.789 -10.352 -26.609 1 31.06 1 MET B N 1
ATOM 1208 C CA . MET B 1 1 ? 7.738 -10.438 -25.609 1 31.06 1 MET B CA 1
ATOM 1209 C C . MET B 1 1 ? 8.016 -9.477 -24.453 1 31.06 1 MET B C 1
ATOM 1211 O O . MET B 1 1 ? 9.07 -9.547 -23.812 1 31.06 1 MET B O 1
ATOM 1215 N N . PRO B 1 2 ? 7.652 -8.383 -24.188 1 37.38 2 PRO B N 1
ATOM 1216 C CA . PRO B 1 2 ? 8.469 -7.344 -23.562 1 37.38 2 PRO B CA 1
ATOM 1217 C C . PRO B 1 2 ? 9.016 -7.766 -22.203 1 37.38 2 PRO B C 1
ATOM 1219 O O . PRO B 1 2 ? 8.555 -8.75 -21.625 1 37.38 2 PRO B O 1
ATOM 1222 N N . ARG B 1 3 ? 9.984 -7.23 -21.562 1 44.06 3 ARG B N 1
ATOM 1223 C CA . ARG B 1 3 ? 10.812 -7.602 -20.406 1 44.06 3 ARG B CA 1
ATOM 1224 C C . ARG B 1 3 ? 9.961 -8.148 -19.281 1 44.06 3 ARG B C 1
ATOM 1226 O O . ARG B 1 3 ? 10.477 -8.781 -18.344 1 44.06 3 ARG B O 1
ATOM 1233 N N . ARG B 1 4 ? 8.539 -7.598 -19.016 1 53.72 4 ARG B N 1
ATOM 1234 C CA . ARG B 1 4 ? 7.512 -8.211 -18.188 1 53.72 4 ARG B CA 1
ATOM 1235 C C . ARG B 1 4 ? 7.398 -9.703 -18.453 1 53.72 4 ARG B C 1
ATOM 1237 O O . ARG B 1 4 ? 7.129 -10.492 -17.547 1 53.72 4 ARG B O 1
ATOM 1244 N N . ASP B 1 5 ? 8.023 -10.117 -19.422 1 75.56 5 ASP B N 1
ATOM 1245 C CA . ASP B 1 5 ? 7.746 -11.406 -20.047 1 75.56 5 ASP B CA 1
ATOM 1246 C C . ASP B 1 5 ? 8.68 -12.484 -19.5 1 75.56 5 ASP B C 1
ATOM 1248 O O . ASP B 1 5 ? 8.234 -13.586 -19.156 1 75.56 5 ASP B O 1
ATOM 1252 N N . THR B 1 6 ? 9.938 -11.961 -19.172 1 91.06 6 THR B N 1
ATOM 1253 C CA . THR B 1 6 ? 10.859 -13.031 -18.812 1 91.06 6 THR B CA 1
ATOM 1254 C C . THR B 1 6 ? 10.625 -13.477 -17.375 1 91.06 6 THR B C 1
ATOM 1256 O O . THR B 1 6 ? 10.453 -14.664 -17.109 1 91.06 6 THR B O 1
ATOM 1259 N N . THR B 1 7 ? 10.516 -12.547 -16.453 1 95.75 7 THR B N 1
ATOM 1260 C CA . THR B 1 7 ? 10.281 -12.883 -15.047 1 95.75 7 THR B CA 1
ATOM 1261 C C . THR B 1 7 ? 8.938 -13.578 -14.875 1 95.75 7 THR B C 1
ATOM 1263 O O . THR B 1 7 ? 8.836 -14.57 -14.156 1 95.75 7 THR B O 1
ATOM 1266 N N . HIS B 1 8 ? 8 -13.094 -15.508 1 97.44 8 HIS B N 1
ATOM 1267 C CA . HIS B 1 8 ? 6.668 -13.695 -15.492 1 97.44 8 HIS B CA 1
ATOM 1268 C C . HIS B 1 8 ? 6.719 -15.156 -15.914 1 97.44 8 HIS B C 1
ATOM 1270 O O . HIS B 1 8 ? 6.16 -16.031 -15.234 1 97.44 8 HIS B O 1
ATOM 1276 N N . ASN B 1 9 ? 7.469 -15.383 -16.953 1 97.19 9 ASN B N 1
ATOM 1277 C CA . ASN B 1 9 ? 7.574 -16.75 -17.469 1 97.19 9 ASN B CA 1
ATOM 1278 C C . ASN B 1 9 ? 8.367 -17.641 -16.531 1 97.19 9 ASN B C 1
ATOM 1280 O O . ASN B 1 9 ? 8.031 -18.812 -16.344 1 97.19 9 ASN B O 1
ATOM 1284 N N . ILE B 1 10 ? 9.383 -17.125 -15.977 1 98.06 10 ILE B N 1
ATOM 1285 C CA . ILE B 1 10 ? 10.203 -17.891 -15.047 1 98.06 10 ILE B CA 1
ATOM 1286 C C . ILE B 1 10 ? 9.375 -18.281 -13.82 1 98.06 10 ILE B C 1
ATOM 1288 O O . ILE B 1 10 ? 9.43 -19.422 -13.352 1 98.06 10 ILE B O 1
ATOM 1292 N N . ILE B 1 11 ? 8.547 -17.391 -13.328 1 98.31 11 ILE B N 1
ATOM 1293 C CA . ILE B 1 11 ? 7.73 -17.656 -12.148 1 98.31 11 ILE B CA 1
ATOM 1294 C C . ILE B 1 11 ? 6.641 -18.672 -12.492 1 98.31 11 ILE B C 1
ATOM 1296 O O . ILE B 1 11 ? 6.379 -19.594 -11.719 1 98.31 11 ILE B O 1
ATOM 1300 N N . LYS B 1 12 ? 6.117 -18.547 -13.648 1 98 12 LYS B N 1
ATOM 1301 C CA . LYS B 1 12 ? 5.145 -19.531 -14.102 1 98 12 LYS B CA 1
ATOM 1302 C C . LYS B 1 12 ? 5.758 -20.938 -14.133 1 98 12 LYS B C 1
ATOM 1304 O O . LYS B 1 12 ? 5.168 -21.875 -13.617 1 98 12 LYS B O 1
ATOM 1309 N N . GLN B 1 13 ? 6.887 -21 -14.711 1 98.12 13 GLN B N 1
ATOM 1310 C CA . GLN B 1 13 ? 7.574 -22.281 -14.797 1 98.12 13 GLN B CA 1
ATOM 1311 C C . GLN B 1 13 ? 7.867 -22.844 -13.406 1 98.12 13 GLN B C 1
ATOM 1313 O O . GLN B 1 13 ? 7.699 -24.047 -13.172 1 98.12 13 GLN B O 1
ATOM 1318 N N . ALA B 1 14 ? 8.344 -22.016 -12.531 1 98.62 14 ALA B N 1
ATOM 1319 C CA . ALA B 1 14 ? 8.664 -22.438 -11.172 1 98.62 14 ALA B CA 1
ATOM 1320 C C . ALA B 1 14 ? 7.43 -22.969 -10.461 1 98.62 14 ALA B C 1
ATOM 1322 O O . ALA B 1 14 ? 7.5 -24 -9.773 1 98.62 14 ALA B O 1
ATOM 1323 N N . ILE B 1 15 ? 6.32 -22.328 -10.656 1 97.88 15 ILE B N 1
ATOM 1324 C CA . ILE B 1 15 ? 5.066 -22.688 -10.008 1 97.88 15 ILE B CA 1
ATOM 1325 C C . ILE B 1 15 ? 4.566 -24.031 -10.555 1 97.88 15 ILE B C 1
ATOM 1327 O O . ILE B 1 15 ? 4.113 -24.891 -9.797 1 97.88 15 ILE B O 1
ATOM 1331 N N . ILE B 1 16 ? 4.68 -24.219 -11.836 1 97.25 16 ILE B N 1
ATOM 1332 C CA . ILE B 1 16 ? 4.289 -25.469 -12.477 1 97.25 16 ILE B CA 1
ATOM 1333 C C . ILE B 1 16 ? 5.176 -26.594 -11.977 1 97.25 16 ILE B C 1
ATOM 1335 O O . ILE B 1 16 ? 4.676 -27.672 -11.602 1 97.25 16 ILE B O 1
ATOM 1339 N N . LYS B 1 17 ? 6.461 -26.375 -11.914 1 97.12 17 LYS B N 1
ATOM 1340 C CA . LYS B 1 17 ? 7.406 -27.375 -11.406 1 97.12 17 LYS B CA 1
ATOM 1341 C C . LYS B 1 17 ? 7.082 -27.75 -9.969 1 97.12 17 LYS B C 1
ATOM 1343 O O . LYS B 1 17 ? 7.336 -28.891 -9.555 1 97.12 17 LYS B O 1
ATOM 1348 N N . ASP B 1 18 ? 6.504 -26.844 -9.25 1 97 18 ASP B N 1
ATOM 1349 C CA . ASP B 1 18 ? 6.191 -27.062 -7.844 1 97 18 ASP B CA 1
ATOM 1350 C C . ASP B 1 18 ? 4.848 -27.766 -7.676 1 97 18 ASP B C 1
ATOM 1352 O O . ASP B 1 18 ? 4.359 -27.922 -6.559 1 97 18 ASP B O 1
ATOM 1356 N N . GLY B 1 19 ? 4.129 -28.141 -8.727 1 94.5 19 GLY B N 1
ATOM 1357 C CA . GLY B 1 19 ? 2.939 -28.969 -8.68 1 94.5 19 GLY B CA 1
ATOM 1358 C C . GLY B 1 19 ? 1.648 -28.172 -8.766 1 94.5 19 GLY B C 1
ATOM 1359 O O . GLY B 1 19 ? 0.573 -28.703 -8.469 1 94.5 19 GLY B O 1
ATOM 1360 N N . TRP B 1 20 ? 1.79 -26.906 -9.133 1 96.25 20 TRP B N 1
ATOM 1361 C CA . TRP B 1 20 ? 0.593 -26.078 -9.266 1 96.25 20 TRP B CA 1
ATOM 1362 C C . TRP B 1 20 ? 0.158 -25.984 -10.727 1 96.25 20 TRP B C 1
ATOM 1364 O O . TRP B 1 20 ? 0.987 -26.094 -11.633 1 96.25 20 TRP B O 1
ATOM 1374 N N . GLU B 1 21 ? -1.093 -25.859 -10.961 1 96.81 21 GLU B N 1
ATOM 1375 C CA . GLU B 1 21 ? -1.661 -25.594 -12.281 1 96.81 21 GLU B CA 1
ATOM 1376 C C . GLU B 1 21 ? -1.981 -24.109 -12.445 1 96.81 21 GLU B C 1
ATOM 1378 O O . GLU B 1 21 ? -2.615 -23.5 -11.578 1 96.81 21 GLU B O 1
ATOM 1383 N N . ILE B 1 22 ? -1.54 -23.469 -13.555 1 97.56 22 ILE B N 1
ATOM 1384 C CA . ILE B 1 22 ? -1.909 -22.094 -13.867 1 97.56 22 ILE B CA 1
ATOM 1385 C C . ILE B 1 22 ? -3.35 -22.047 -14.375 1 97.56 22 ILE B C 1
ATOM 1387 O O . ILE B 1 22 ? -3.67 -22.625 -15.414 1 97.56 22 ILE B O 1
ATOM 1391 N N . THR B 1 23 ? -4.199 -21.438 -13.625 1 97.38 23 THR B N 1
ATOM 1392 C CA . THR B 1 23 ? -5.602 -21.406 -14.023 1 97.38 23 THR B CA 1
ATOM 1393 C C . THR B 1 23 ? -5.922 -20.109 -14.766 1 97.38 23 THR B C 1
ATOM 1395 O O . THR B 1 23 ? -6.789 -20.094 -15.648 1 97.38 23 THR B O 1
ATOM 1398 N N . ASP B 1 24 ? -5.293 -19.031 -14.461 1 98 24 ASP B N 1
ATOM 1399 C CA . ASP B 1 24 ? -5.523 -17.719 -15.031 1 98 24 ASP B CA 1
ATOM 1400 C C . ASP B 1 24 ? -4.207 -16.984 -15.273 1 98 24 ASP B C 1
ATOM 1402 O O . ASP B 1 24 ? -3.295 -17.047 -14.445 1 98 24 ASP B O 1
ATOM 1406 N N . ASP B 1 25 ? -4.184 -16.281 -16.469 1 97.88 25 ASP B N 1
ATOM 1407 C CA . ASP B 1 25 ? -3.031 -15.461 -16.844 1 97.88 25 ASP B CA 1
ATOM 1408 C C . ASP B 1 25 ? -3.447 -14.305 -17.75 1 97.88 25 ASP B C 1
ATOM 1410 O O . ASP B 1 25 ? -3.312 -14.398 -18.984 1 97.88 25 ASP B O 1
ATOM 1414 N N . PRO B 1 26 ? -3.805 -13.344 -17.109 1 98.06 26 PRO B N 1
ATOM 1415 C CA . PRO B 1 26 ? -3.871 -12.922 -15.703 1 98.06 26 PRO B CA 1
ATOM 1416 C C . PRO B 1 26 ? -5.148 -13.391 -15.016 1 98.06 26 PRO B C 1
ATOM 1418 O O . PRO B 1 26 ? -6.09 -13.828 -15.68 1 98.06 26 PRO B O 1
ATOM 1421 N N . TYR B 1 27 ? -5.152 -13.336 -13.68 1 98.19 27 TYR B N 1
ATOM 1422 C CA . TYR B 1 27 ? -6.344 -13.547 -12.867 1 98.19 27 TYR B CA 1
ATOM 1423 C C . TYR B 1 27 ? -7.133 -12.25 -12.711 1 98.19 27 TYR B C 1
ATOM 1425 O O . TYR B 1 27 ? -6.609 -11.258 -12.195 1 98.19 27 TYR B O 1
ATOM 1433 N N . VAL B 1 28 ? -8.398 -12.234 -13.055 1 98.19 28 VAL B N 1
ATOM 1434 C CA . VAL B 1 28 ? -9.211 -11.016 -13.078 1 98.19 28 VAL B CA 1
ATOM 1435 C C . VAL B 1 28 ? -10.086 -10.945 -11.828 1 98.19 28 VAL B C 1
ATOM 1437 O O . VAL B 1 28 ? -10.797 -11.898 -11.516 1 98.19 28 VAL B O 1
ATOM 1440 N N . ILE B 1 29 ? -9.992 -9.898 -11.125 1 98.06 29 ILE B N 1
ATOM 1441 C CA . ILE B 1 29 ? -10.898 -9.602 -10.016 1 98.06 29 ILE B CA 1
ATOM 1442 C C . ILE B 1 29 ? -11.961 -8.609 -10.484 1 98.06 29 ILE B C 1
ATOM 1444 O O . ILE B 1 29 ? -11.641 -7.527 -10.969 1 98.06 29 ILE B O 1
ATOM 1448 N N . SER B 1 30 ? -13.117 -8.992 -10.422 1 96.5 30 SER B N 1
ATOM 1449 C CA . SER B 1 30 ? -14.234 -8.094 -10.695 1 96.5 30 SER B CA 1
ATOM 1450 C C . SER B 1 30 ? -14.852 -7.566 -9.406 1 96.5 30 SER B C 1
ATOM 1452 O O . SER B 1 30 ? -15.25 -8.344 -8.539 1 96.5 30 SER B O 1
ATOM 1454 N N . TYR B 1 31 ? -14.906 -6.328 -9.312 1 96.12 31 TYR B N 1
ATOM 1455 C CA . TYR B 1 31 ? -15.508 -5.707 -8.133 1 96.12 31 TYR B CA 1
ATOM 1456 C C . TYR B 1 31 ? -16.25 -4.43 -8.516 1 96.12 31 TYR B C 1
ATOM 1458 O O . TYR B 1 31 ? -15.625 -3.439 -8.906 1 96.12 31 TYR B O 1
ATOM 1466 N N . GLY B 1 32 ? -17.516 -4.457 -8.266 1 91.56 32 GLY B N 1
ATOM 1467 C CA . GLY B 1 32 ? -18.312 -3.361 -8.789 1 91.56 32 GLY B CA 1
ATOM 1468 C C . GLY B 1 32 ? -18.203 -3.203 -10.289 1 91.56 32 GLY B C 1
ATOM 1469 O O . GLY B 1 32 ? -18.438 -4.156 -11.039 1 91.56 32 GLY B O 1
ATOM 1470 N N . GLU B 1 33 ? -17.781 -1.947 -10.75 1 91.12 33 GLU B N 1
ATOM 1471 C CA . GLU B 1 33 ? -17.672 -1.66 -12.18 1 91.12 33 GLU B CA 1
ATOM 1472 C C . GLU B 1 33 ? -16.234 -1.763 -12.648 1 91.12 33 GLU B C 1
ATOM 1474 O O . GLU B 1 33 ? -15.914 -1.366 -13.773 1 91.12 33 GLU B O 1
ATOM 1479 N N . ARG B 1 34 ? -15.492 -2.381 -11.82 1 92.81 34 ARG B N 1
ATOM 1480 C CA . ARG B 1 34 ? -14.07 -2.373 -12.133 1 92.81 34 ARG B CA 1
ATOM 1481 C C . ARG B 1 34 ? -13.523 -3.793 -12.258 1 92.81 34 ARG B C 1
ATOM 1483 O O . ARG B 1 34 ? -14.062 -4.723 -11.648 1 92.81 34 ARG B O 1
ATOM 1490 N N . PHE B 1 35 ? -12.516 -3.814 -13.133 1 95.38 35 PHE B N 1
ATOM 1491 C CA . PHE B 1 35 ? -11.727 -5.035 -13.281 1 95.38 35 PHE B CA 1
ATOM 1492 C C . PHE B 1 35 ? -10.258 -4.773 -12.961 1 95.38 35 PHE B C 1
ATOM 1494 O O . PHE B 1 35 ? -9.68 -3.801 -13.453 1 95.38 35 PHE B O 1
ATOM 1501 N N . LEU B 1 36 ? -9.828 -5.602 -12.078 1 97.25 36 LEU B N 1
ATOM 1502 C CA . LEU B 1 36 ? -8.406 -5.551 -11.773 1 97.25 36 LEU B CA 1
ATOM 1503 C C . LEU B 1 36 ? -7.719 -6.855 -12.172 1 97.25 36 LEU B C 1
ATOM 1505 O O . LEU B 1 36 ? -8.352 -7.914 -12.18 1 97.25 36 LEU B O 1
ATOM 1509 N N . PHE B 1 37 ? -6.434 -6.758 -12.508 1 97.56 37 PHE B N 1
ATOM 1510 C CA . PHE B 1 37 ? -5.719 -7.883 -13.094 1 97.56 37 PHE B CA 1
ATOM 1511 C C . PHE B 1 37 ? -4.512 -8.258 -12.242 1 97.56 37 PHE B C 1
ATOM 1513 O O . PHE B 1 37 ? -3.531 -7.516 -12.188 1 97.56 37 PHE B O 1
ATOM 1520 N N . VAL B 1 38 ? -4.648 -9.422 -11.586 1 98.31 38 VAL B N 1
ATOM 1521 C CA . VAL B 1 38 ? -3.506 -10.023 -10.906 1 98.31 38 VAL B CA 1
ATOM 1522 C C . VAL B 1 38 ? -2.734 -10.914 -11.875 1 98.31 38 VAL B C 1
ATOM 1524 O O . VAL B 1 38 ? -3.33 -11.562 -12.742 1 98.31 38 VAL B O 1
ATOM 1527 N N . ASP B 1 39 ? -1.508 -11.039 -11.711 1 98.06 39 ASP B N 1
ATOM 1528 C CA . ASP B 1 39 ? -0.652 -11.625 -12.742 1 98.06 39 ASP B CA 1
ATOM 1529 C C . ASP B 1 39 ? -1.024 -13.078 -13 1 98.06 39 ASP B C 1
ATOM 1531 O O . ASP B 1 39 ? -1.085 -13.516 -14.156 1 98.06 39 ASP B O 1
ATOM 1535 N N . LEU B 1 40 ? -1.243 -13.867 -11.922 1 98.5 40 LEU B N 1
ATOM 1536 C CA . LEU B 1 40 ? -1.525 -15.289 -12.109 1 98.5 40 LEU B CA 1
ATOM 1537 C C . LEU B 1 40 ? -2.582 -15.766 -11.125 1 98.5 40 LEU B C 1
ATOM 1539 O O . LEU B 1 40 ? -2.633 -15.297 -9.984 1 98.5 40 LEU B O 1
ATOM 1543 N N . GLY B 1 41 ? -3.463 -16.609 -11.547 1 98.19 41 GLY B N 1
ATOM 1544 C CA . GLY B 1 41 ? -4.234 -17.516 -10.703 1 98.19 41 GLY B CA 1
ATOM 1545 C C . GLY B 1 41 ? -3.773 -18.953 -10.797 1 98.19 41 GLY B C 1
ATOM 1546 O O . GLY B 1 41 ? -3.516 -19.453 -11.891 1 98.19 41 GLY B O 1
ATOM 1547 N N . VAL B 1 42 ? -3.615 -19.609 -9.641 1 97.75 42 VAL B N 1
ATOM 1548 C CA . VAL B 1 42 ? -3.102 -20.984 -9.664 1 97.75 42 VAL B CA 1
ATOM 1549 C C . VAL B 1 42 ? -3.9 -21.844 -8.703 1 97.75 4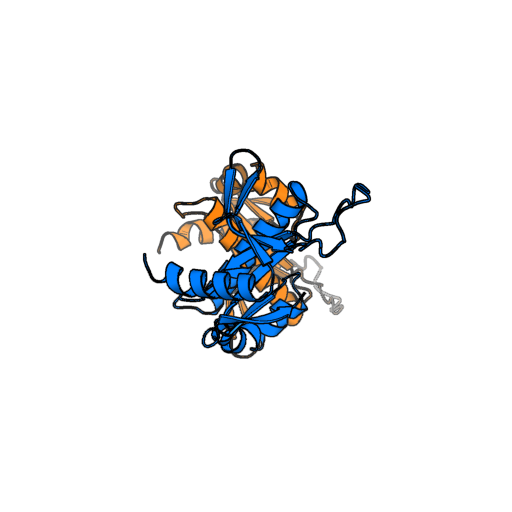2 VAL B C 1
ATOM 1551 O O . VAL B 1 42 ? -4.523 -21.344 -7.766 1 97.75 42 VAL B O 1
ATOM 1554 N N . ARG B 1 43 ? -3.898 -23.125 -8.969 1 96 43 ARG B N 1
ATOM 1555 C CA . ARG B 1 43 ? -4.516 -24.109 -8.086 1 96 43 ARG B CA 1
ATOM 1556 C C . ARG B 1 43 ? -3.625 -25.344 -7.945 1 96 43 ARG B C 1
ATOM 1558 O O . ARG B 1 43 ? -2.895 -25.703 -8.867 1 96 43 ARG B O 1
ATOM 1565 N N . ARG B 1 44 ? -3.719 -25.922 -6.688 1 91.44 44 ARG B N 1
ATOM 1566 C CA . ARG B 1 44 ? -2.947 -27.141 -6.496 1 91.44 44 ARG B CA 1
ATOM 1567 C C . ARG B 1 44 ? -3.471 -28.266 -7.383 1 91.44 44 ARG B C 1
ATOM 1569 O O . ARG B 1 44 ? -4.68 -28.484 -7.465 1 91.44 44 ARG B O 1
ATOM 1576 N N . SER B 1 45 ? -2.633 -28.875 -8.109 1 78.81 45 SER B N 1
ATOM 1577 C CA . SER B 1 45 ? -3 -29.984 -8.992 1 78.81 45 SER B CA 1
ATOM 1578 C C . SER B 1 45 ? -3.328 -31.25 -8.203 1 78.81 45 SER B C 1
ATOM 1580 O O . SER B 1 45 ? -2.672 -31.547 -7.203 1 78.81 45 SER B O 1
ATOM 1582 N N . HIS B 1 46 ? -4.57 -31.453 -7.641 1 63.38 46 HIS B N 1
ATOM 1583 C CA . HIS B 1 46 ? -4.859 -32.75 -7.016 1 63.38 46 HIS B CA 1
ATOM 1584 C C . HIS B 1 46 ? -4.617 -33.906 -7.988 1 63.38 46 HIS B C 1
ATOM 1586 O O . HIS B 1 46 ? -5.199 -33.938 -9.078 1 63.38 46 HIS B O 1
ATOM 1592 N N . PHE B 1 47 ? -3.457 -34.312 -8.203 1 51.56 47 PHE B N 1
ATOM 1593 C CA . PHE B 1 47 ? -3.471 -35.594 -8.922 1 51.56 47 PHE B CA 1
ATOM 1594 C C . PHE B 1 47 ? -4.262 -36.656 -8.156 1 51.56 47 PHE B C 1
ATOM 1596 O O . PHE B 1 47 ? -3.984 -36.906 -6.984 1 51.56 47 PHE B O 1
ATOM 1603 N N . PRO B 1 48 ? -5.551 -36.844 -8.375 1 45.59 48 PRO B N 1
ATOM 1604 C CA . PRO B 1 48 ? -6.191 -38 -7.738 1 45.59 48 PRO B CA 1
ATOM 1605 C C . PRO B 1 48 ? -5.383 -39.281 -7.895 1 45.59 48 PRO B C 1
ATOM 1607 O O . PRO B 1 48 ? -5.117 -39.719 -9.023 1 45.59 48 PRO B O 1
ATOM 1610 N N . THR B 1 49 ? -4.289 -39.406 -7.172 1 44 49 THR B N 1
ATOM 1611 C CA . THR B 1 49 ? -3.844 -40.781 -7.328 1 44 49 THR B CA 1
ATOM 1612 C C . THR B 1 49 ? -4.957 -41.781 -6.949 1 44 49 THR B C 1
ATOM 1614 O O . THR B 1 49 ? -4.695 -42.938 -6.676 1 44 49 THR B O 1
ATOM 1617 N N . GLN B 1 50 ? -6.109 -41.281 -6.477 1 44.22 50 GLN B N 1
ATOM 1618 C CA . GLN B 1 50 ? -6.875 -42.375 -5.926 1 44.22 50 GLN B CA 1
ATOM 1619 C C . GLN B 1 50 ? -7.285 -43.375 -7.02 1 44.22 50 GLN B C 1
ATOM 1621 O O . GLN B 1 50 ? -7.469 -42.969 -8.172 1 44.22 50 GLN B O 1
ATOM 1626 N N . PRO B 1 51 ? -7.293 -44.781 -6.801 1 48.22 51 PRO B N 1
ATOM 1627 C CA . PRO B 1 51 ? -7.84 -45.812 -7.703 1 48.22 51 PRO B CA 1
ATOM 1628 C C . PRO B 1 51 ? -9.227 -45.438 -8.227 1 48.22 51 PRO B C 1
ATOM 1630 O O . PRO B 1 51 ? -9.953 -44.688 -7.59 1 48.22 51 PRO B O 1
ATOM 1633 N N . LYS B 1 52 ? -9.82 -45.969 -9.359 1 46.81 52 LYS B N 1
ATOM 1634 C CA . LYS B 1 52 ? -10.984 -45.812 -10.227 1 46.81 52 LYS B CA 1
ATOM 1635 C C . LYS B 1 52 ? -12.25 -45.562 -9.406 1 46.81 52 LYS B C 1
ATOM 1637 O O . LYS B 1 52 ? -13.289 -45.219 -9.961 1 46.81 52 LYS B O 1
ATOM 1642 N N . GLY B 1 53 ? -12.711 -46.281 -8.359 1 48.12 53 GLY B N 1
ATOM 1643 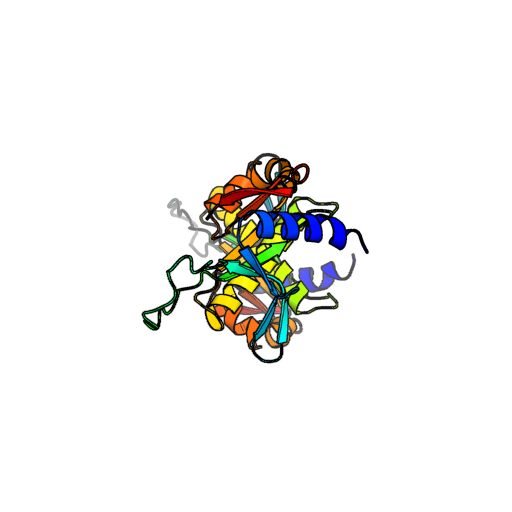C CA . GLY B 1 53 ? -14.078 -46.625 -8.008 1 48.12 53 GLY B CA 1
ATOM 1644 C C . GLY B 1 53 ? -14.812 -45.531 -7.293 1 48.12 53 GLY B C 1
ATOM 1645 O O . GLY B 1 53 ? -16 -45.312 -7.512 1 48.12 53 GLY B O 1
ATOM 1646 N N . SER B 1 54 ? -14.719 -45.312 -5.941 1 44.06 54 SER B N 1
ATOM 1647 C CA . SER B 1 54 ? -15.75 -44.656 -5.145 1 44.06 54 SER B CA 1
ATOM 1648 C C . SER B 1 54 ? -15.758 -43.125 -5.395 1 44.06 54 SER B C 1
ATOM 1650 O O . SER B 1 54 ? -14.719 -42.469 -5.293 1 44.06 54 SER B O 1
ATOM 1652 N N . ILE B 1 55 ? -16.703 -42.625 -6.219 1 43.03 55 ILE B N 1
ATOM 1653 C CA . ILE B 1 55 ? -17.094 -41.281 -6.586 1 43.03 55 ILE B CA 1
ATOM 1654 C C . ILE B 1 55 ? -17.188 -40.406 -5.328 1 43.03 55 ILE B C 1
ATOM 1656 O O . ILE B 1 55 ? -18.266 -40.312 -4.723 1 43.03 55 ILE B O 1
ATOM 1660 N N . ILE B 1 56 ? -16.688 -40.812 -4.133 1 41.56 56 ILE B N 1
ATOM 1661 C CA . ILE B 1 56 ? -16.969 -39.875 -3.039 1 41.56 56 ILE B CA 1
ATOM 1662 C C . ILE B 1 56 ? -16.656 -38.469 -3.473 1 41.56 56 ILE B C 1
ATOM 1664 O O . ILE B 1 56 ? -15.602 -38.188 -4.07 1 41.56 56 ILE B O 1
ATOM 1668 N N . GLY B 1 57 ? -17.781 -37.656 -3.559 1 43.03 57 GLY B N 1
ATOM 1669 C CA . GLY B 1 57 ? -17.703 -36.219 -3.799 1 43.03 57 GLY B CA 1
ATOM 1670 C C . GLY B 1 57 ? -16.5 -35.594 -3.162 1 43.03 57 GLY B C 1
ATOM 1671 O O . GLY B 1 57 ? -16.531 -35.219 -1.982 1 43.03 57 GLY B O 1
ATOM 1672 N N . ALA B 1 58 ? -15.391 -36.031 -3.246 1 42.03 58 ALA B N 1
ATOM 1673 C CA . ALA B 1 58 ? -14.219 -35.406 -2.637 1 42.03 58 ALA B CA 1
ATOM 1674 C C . ALA B 1 58 ? -14.164 -33.938 -2.949 1 42.03 58 ALA B C 1
ATOM 1676 O O . ALA B 1 58 ? -14.039 -33.531 -4.109 1 42.03 58 ALA B O 1
ATOM 1677 N N . ARG B 1 59 ? -15.094 -33.188 -2.377 1 44.69 59 ARG B N 1
ATOM 1678 C CA . ARG B 1 59 ? -14.789 -31.766 -2.477 1 44.69 59 ARG B CA 1
ATOM 1679 C C . ARG B 1 59 ? -13.305 -31.5 -2.246 1 44.69 59 ARG B C 1
ATOM 1681 O O . ARG B 1 59 ? -12.812 -31.656 -1.128 1 44.69 59 ARG B O 1
ATOM 1688 N N . ARG B 1 60 ? -12.484 -31.969 -3.068 1 49.59 60 ARG B N 1
ATOM 1689 C CA . ARG B 1 60 ? -11.055 -31.719 -2.973 1 49.59 60 ARG B CA 1
ATOM 1690 C C . ARG B 1 60 ? -10.766 -30.234 -2.736 1 49.59 60 ARG B C 1
ATOM 1692 O O . ARG B 1 60 ? -11.172 -29.391 -3.535 1 49.59 60 ARG B O 1
ATOM 1699 N N . ASP B 1 61 ? -10.906 -29.859 -1.484 1 55.56 61 ASP B N 1
ATOM 1700 C CA . ASP B 1 61 ? -10.586 -28.5 -1.037 1 55.56 61 ASP B CA 1
ATOM 1701 C C . ASP B 1 61 ? -9.328 -27.984 -1.735 1 55.56 61 ASP B C 1
ATOM 1703 O O . ASP B 1 61 ? -8.219 -28.438 -1.443 1 55.56 61 ASP B O 1
ATOM 1707 N N . ARG B 1 62 ? -9.508 -27.594 -3.107 1 74.31 62 ARG B N 1
ATOM 1708 C CA . ARG B 1 62 ? -8.328 -27.188 -3.855 1 74.31 62 ARG B CA 1
ATOM 1709 C C . ARG B 1 62 ? -7.848 -25.812 -3.4 1 74.31 62 ARG B C 1
ATOM 1711 O O . ARG B 1 62 ? -8.641 -24.859 -3.301 1 74.31 62 ARG B O 1
ATOM 1718 N N . THR B 1 63 ? -6.617 -25.812 -2.867 1 91.75 63 THR B N 1
ATOM 1719 C CA . THR B 1 63 ? -5.922 -24.578 -2.521 1 91.75 63 THR B CA 1
ATOM 1720 C C . THR B 1 63 ? -5.77 -23.672 -3.746 1 91.75 63 THR B C 1
ATOM 1722 O O . THR B 1 63 ? -5.324 -24.125 -4.805 1 91.75 63 THR B O 1
ATOM 1725 N N . ARG B 1 64 ? -6.332 -22.531 -3.744 1 96.69 64 ARG B N 1
ATOM 1726 C CA . ARG B 1 64 ? -6.223 -21.547 -4.805 1 96.69 64 ARG B CA 1
ATOM 1727 C C . ARG B 1 64 ? -5.422 -20.328 -4.336 1 96.69 64 ARG B C 1
ATOM 1729 O O . ARG B 1 64 ? -5.578 -19.875 -3.199 1 96.69 64 ARG B O 1
ATOM 1736 N N . ILE B 1 65 ? -4.566 -19.938 -5.246 1 98.12 65 ILE B N 1
ATOM 1737 C CA . ILE B 1 65 ? -3.693 -18.812 -4.895 1 98.12 65 ILE B CA 1
ATOM 1738 C C . ILE B 1 65 ? -3.648 -17.812 -6.051 1 98.12 65 ILE B C 1
ATOM 1740 O O . ILE B 1 65 ? -3.605 -18.203 -7.219 1 98.12 65 ILE B O 1
ATOM 1744 N N . ALA B 1 66 ? -3.787 -16.547 -5.809 1 98.62 66 ALA B N 1
ATOM 1745 C CA . ALA B 1 66 ? -3.402 -15.484 -6.738 1 98.62 66 ALA B CA 1
ATOM 1746 C C . ALA B 1 66 ? -1.962 -15.039 -6.5 1 98.62 66 ALA B C 1
ATOM 1748 O O . ALA B 1 66 ? -1.51 -14.969 -5.355 1 98.62 66 ALA B O 1
ATOM 1749 N N . ILE B 1 67 ? -1.229 -14.75 -7.578 1 98.69 67 ILE B N 1
ATOM 1750 C CA . ILE B 1 67 ? 0.167 -14.352 -7.445 1 98.69 67 ILE B CA 1
ATOM 1751 C C . ILE B 1 67 ? 0.396 -13.023 -8.172 1 98.69 67 ILE B C 1
ATOM 1753 O O . ILE B 1 67 ? 0.225 -12.938 -9.391 1 98.69 67 ILE B O 1
ATOM 1757 N N . GLU B 1 68 ? 0.66 -11.977 -7.469 1 98.5 68 GLU B N 1
ATOM 1758 C CA . GLU B 1 68 ? 1.113 -10.703 -8.031 1 98.5 68 GLU B CA 1
ATOM 1759 C C . GLU B 1 68 ? 2.629 -10.688 -8.203 1 98.5 68 GLU B C 1
ATOM 1761 O O . GLU B 1 68 ? 3.373 -10.859 -7.234 1 98.5 68 GLU B O 1
ATOM 1766 N N . ILE B 1 69 ? 3.1 -10.508 -9.367 1 98 69 ILE B N 1
ATOM 1767 C CA . ILE B 1 69 ? 4.527 -10.57 -9.656 1 98 69 ILE B CA 1
ATOM 1768 C C . ILE B 1 69 ? 5.109 -9.156 -9.688 1 98 69 ILE B C 1
ATOM 1770 O O . ILE B 1 69 ? 4.574 -8.273 -10.367 1 98 69 ILE B O 1
ATOM 1774 N N . LYS B 1 70 ? 6.238 -8.922 -8.969 1 96.69 70 LYS B N 1
ATOM 1775 C CA . LYS B 1 70 ? 6.879 -7.613 -8.945 1 96.69 70 LYS B CA 1
ATOM 1776 C C . LYS B 1 70 ? 8.352 -7.715 -9.312 1 96.69 70 LYS B C 1
ATOM 1778 O O . LYS B 1 70 ? 9.078 -8.555 -8.773 1 96.69 70 LYS B O 1
ATOM 1783 N N . GLU B 1 71 ? 8.945 -6.934 -10.297 1 92.81 71 GLU B N 1
ATOM 1784 C CA . GLU B 1 71 ? 10.32 -6.953 -10.766 1 92.81 71 GLU B CA 1
ATOM 1785 C C . GLU B 1 71 ? 11.109 -5.762 -10.227 1 92.81 71 GLU B C 1
ATOM 1787 O O . GLU B 1 71 ? 12.336 -5.723 -10.32 1 92.81 71 GLU B O 1
ATOM 1792 N N . PHE B 1 72 ? 10.781 -5 -9.312 1 91.94 72 PHE B N 1
ATOM 1793 C CA . PHE B 1 72 ? 11.438 -3.826 -8.758 1 91.94 72 PHE B CA 1
ATOM 1794 C C . PHE B 1 72 ? 12.422 -3.23 -9.758 1 91.94 72 PHE B C 1
ATOM 1796 O O . PHE B 1 72 ? 13.633 -3.256 -9.539 1 91.94 72 PHE B O 1
ATOM 1803 N N . ARG B 1 73 ? 12.016 -2.643 -10.836 1 88.69 73 ARG B N 1
ATOM 1804 C CA . ARG B 1 73 ? 12.836 -2.156 -11.938 1 88.69 73 ARG B CA 1
ATOM 1805 C C . ARG B 1 73 ? 12.992 -0.64 -11.883 1 88.69 73 ARG B C 1
ATOM 1807 O O . ARG B 1 73 ? 13.703 -0.052 -12.695 1 88.69 73 ARG B O 1
ATOM 1814 N N . GLY B 1 74 ? 12.305 -0.044 -11.023 1 87.69 74 GLY B N 1
ATOM 1815 C CA . GLY B 1 74 ? 12.336 1.409 -10.969 1 87.69 74 GLY B CA 1
ATOM 1816 C C . GLY B 1 74 ? 13.641 1.953 -10.422 1 87.69 74 GLY B C 1
ATOM 1817 O O . GLY B 1 74 ? 14.484 1.193 -9.93 1 87.69 74 GLY B O 1
ATOM 1818 N N . LEU B 1 75 ? 13.781 3.26 -10.555 1 88.31 75 LEU B N 1
ATOM 1819 C CA . LEU B 1 75 ? 14.977 3.945 -10.078 1 88.31 75 LEU B CA 1
ATOM 1820 C C . LEU B 1 75 ? 15.031 3.947 -8.555 1 88.31 75 LEU B C 1
ATOM 1822 O O . LEU B 1 75 ? 16.109 4.031 -7.973 1 88.31 75 LEU B O 1
ATOM 1826 N N . SER B 1 76 ? 13.922 3.84 -7.91 1 93.12 76 SER B N 1
ATOM 1827 C CA . SER B 1 76 ? 13.82 3.873 -6.457 1 93.12 76 SER B CA 1
ATOM 1828 C C . SER B 1 76 ? 13.281 2.557 -5.91 1 93.12 76 SER B C 1
ATOM 1830 O O . SER B 1 76 ? 12.125 2.211 -6.148 1 93.12 76 SER B O 1
ATOM 1832 N N . ALA B 1 77 ? 14.18 1.854 -5.148 1 93.38 77 ALA B N 1
ATOM 1833 C CA . ALA B 1 77 ? 13.758 0.604 -4.523 1 93.38 77 ALA B CA 1
ATOM 1834 C C . ALA B 1 77 ? 12.586 0.831 -3.574 1 93.38 77 ALA B C 1
ATOM 1836 O O . ALA B 1 77 ? 11.672 0.007 -3.5 1 93.38 77 ALA B O 1
ATOM 1837 N N . ILE B 1 78 ? 12.609 1.946 -2.928 1 95.31 78 ILE B N 1
ATOM 1838 C CA . ILE B 1 78 ? 11.562 2.271 -1.969 1 95.31 78 ILE B CA 1
ATOM 1839 C C . ILE B 1 78 ? 10.25 2.547 -2.709 1 95.31 78 ILE B C 1
ATOM 1841 O O . ILE B 1 78 ? 9.188 2.096 -2.287 1 95.31 78 ILE B O 1
ATOM 1845 N N . ALA B 1 79 ? 10.336 3.256 -3.834 1 95.25 79 ALA B N 1
ATOM 1846 C CA . ALA B 1 79 ? 9.141 3.514 -4.633 1 95.25 79 ALA B CA 1
ATOM 1847 C C . ALA B 1 79 ? 8.539 2.211 -5.148 1 95.25 79 ALA B C 1
ATOM 1849 O O . ALA B 1 79 ? 7.316 2.035 -5.133 1 95.25 79 ALA B O 1
ATOM 1850 N N . ASP B 1 80 ? 9.391 1.3 -5.566 1 96.62 80 ASP B N 1
ATOM 1851 C CA . ASP B 1 80 ? 8.93 -0.007 -6.027 1 96.62 80 ASP B CA 1
ATOM 1852 C C . ASP B 1 80 ? 8.289 -0.796 -4.891 1 96.62 80 ASP B C 1
ATOM 1854 O O . ASP B 1 80 ? 7.285 -1.481 -5.09 1 96.62 80 ASP B O 1
ATOM 1858 N N . LEU B 1 81 ? 8.898 -0.711 -3.748 1 97.5 81 LEU B N 1
ATOM 1859 C CA . LEU B 1 81 ? 8.359 -1.392 -2.578 1 97.5 81 LEU B CA 1
ATOM 1860 C C . LEU B 1 81 ? 6.984 -0.838 -2.213 1 97.5 81 LEU B C 1
ATOM 1862 O O . LEU B 1 81 ? 6.055 -1.601 -1.938 1 97.5 81 LEU B O 1
ATOM 1866 N N . GLU B 1 82 ? 6.816 0.449 -2.262 1 97.44 82 GLU B N 1
ATOM 1867 C CA . GLU B 1 82 ? 5.527 1.082 -2 1 97.44 82 GLU B CA 1
ATOM 1868 C C . GLU B 1 82 ? 4.465 0.593 -2.98 1 97.44 82 GLU B C 1
ATOM 1870 O O . GLU B 1 82 ? 3.336 0.295 -2.582 1 97.44 82 GLU B O 1
ATOM 1875 N N . GLN B 1 83 ? 4.879 0.56 -4.203 1 96.88 83 GLN B N 1
ATOM 1876 C CA . GLN B 1 83 ? 3.947 0.095 -5.227 1 96.88 83 GLN B CA 1
ATOM 1877 C C . GLN B 1 83 ? 3.543 -1.356 -4.984 1 96.88 83 GLN B C 1
ATOM 1879 O O . GLN B 1 83 ? 2.371 -1.712 -5.121 1 96.88 83 GLN B O 1
ATOM 1884 N N . ALA B 1 84 ? 4.488 -2.166 -4.652 1 98 84 ALA B N 1
ATOM 1885 C CA . ALA B 1 84 ? 4.211 -3.572 -4.379 1 98 84 ALA B CA 1
ATOM 1886 C C . ALA B 1 84 ? 3.254 -3.721 -3.199 1 98 84 ALA B C 1
ATOM 1888 O O . ALA B 1 84 ? 2.277 -4.473 -3.275 1 98 84 ALA B O 1
ATOM 1889 N N . ILE B 1 85 ? 3.514 -3.004 -2.154 1 98.31 85 ILE B N 1
ATOM 1890 C CA . ILE B 1 85 ? 2.67 -3.043 -0.965 1 98.31 85 ILE B CA 1
ATOM 1891 C C . ILE B 1 85 ? 1.252 -2.604 -1.326 1 98.31 85 ILE B C 1
ATOM 1893 O O . ILE B 1 85 ? 0.276 -3.236 -0.914 1 98.31 85 ILE B O 1
ATOM 1897 N N . GLY B 1 86 ? 1.138 -1.54 -2.074 1 98.31 86 GLY B N 1
ATOM 1898 C CA . GLY B 1 86 ? -0.16 -0.991 -2.434 1 98.31 86 GLY B CA 1
ATOM 1899 C C . GLY B 1 86 ? -0.993 -1.934 -3.281 1 98.31 86 GLY B C 1
ATOM 1900 O O . GLY B 1 86 ? -2.166 -2.17 -2.986 1 98.31 86 GLY B O 1
ATOM 1901 N N . GLN B 1 87 ? -0.398 -2.477 -4.371 1 97.75 87 GLN B N 1
ATOM 1902 C CA . GLN B 1 87 ? -1.095 -3.428 -5.23 1 97.75 87 GLN B CA 1
ATOM 1903 C C . GLN B 1 87 ? -1.505 -4.672 -4.453 1 97.75 87 GLN B C 1
ATOM 1905 O O . GLN B 1 87 ? -2.66 -5.102 -4.516 1 97.75 87 GLN B O 1
ATOM 1910 N N . TYR B 1 88 ? -0.547 -5.176 -3.711 1 98.31 88 TYR B N 1
ATOM 1911 C CA . TYR B 1 88 ? -0.831 -6.367 -2.92 1 98.31 88 TYR B CA 1
ATOM 1912 C C . TYR B 1 88 ? -1.987 -6.125 -1.959 1 98.31 88 TYR B C 1
ATOM 1914 O O . TYR B 1 88 ? -2.912 -6.934 -1.87 1 98.31 88 TYR B O 1
ATOM 1922 N N . SER B 1 89 ? -1.932 -5.059 -1.23 1 98.12 89 SER B N 1
ATOM 1923 C CA . SER B 1 89 ? -2.936 -4.766 -0.213 1 98.12 89 SER B CA 1
ATOM 1924 C C . SER B 1 89 ? -4.32 -4.602 -0.833 1 98.12 89 SER B C 1
ATOM 1926 O O . SER B 1 89 ? -5.309 -5.105 -0.298 1 98.12 89 SER B O 1
ATOM 1928 N N . LEU B 1 90 ? -4.395 -3.863 -1.942 1 98.31 90 LEU B N 1
ATOM 1929 C CA . LEU B 1 90 ? -5.691 -3.672 -2.582 1 98.31 90 LEU B CA 1
ATOM 1930 C C . LEU B 1 90 ? -6.242 -4.996 -3.1 1 98.31 90 LEU B C 1
ATOM 1932 O O . LEU B 1 90 ? -7.426 -5.293 -2.914 1 98.31 90 LEU B O 1
ATOM 1936 N N . TYR B 1 91 ? -5.391 -5.828 -3.738 1 98.56 91 TYR B N 1
ATOM 1937 C CA . TYR B 1 91 ? -5.836 -7.105 -4.273 1 98.56 91 TYR B CA 1
ATOM 1938 C C . TYR B 1 91 ? -6.285 -8.039 -3.154 1 98.56 91 TYR B C 1
ATOM 1940 O O . TYR B 1 91 ? -7.293 -8.742 -3.287 1 98.56 91 TYR B O 1
ATOM 1948 N N . ARG B 1 92 ? -5.531 -8.031 -2.119 1 98.12 92 ARG B N 1
ATOM 1949 C CA . ARG B 1 92 ? -5.914 -8.852 -0.978 1 98.12 92 ARG B CA 1
ATOM 1950 C C . ARG B 1 92 ? -7.285 -8.453 -0.447 1 98.12 92 ARG B C 1
ATOM 1952 O O . ARG B 1 92 ? -8.125 -9.305 -0.153 1 98.12 92 ARG B O 1
ATOM 1959 N N . LEU B 1 93 ? -7.461 -7.195 -0.318 1 98 93 LEU B N 1
ATOM 1960 C CA . LEU B 1 93 ? -8.734 -6.656 0.147 1 98 93 LEU B CA 1
ATOM 1961 C C . LEU B 1 93 ? -9.875 -7.109 -0.757 1 98 93 LEU B C 1
ATOM 1963 O O . LEU B 1 93 ? -10.914 -7.559 -0.272 1 98 93 LEU B O 1
ATOM 1967 N N . LEU B 1 94 ? -9.719 -6.957 -2.018 1 98.31 94 LEU B N 1
ATOM 1968 C CA . LEU B 1 94 ? -10.766 -7.297 -2.971 1 98.31 94 LEU B CA 1
ATOM 1969 C C . LEU B 1 94 ? -11.023 -8.797 -2.984 1 98.31 94 LEU B C 1
ATOM 1971 O O . LEU B 1 94 ? -12.172 -9.234 -3.068 1 98.31 94 LEU B O 1
ATOM 1975 N N . LEU B 1 95 ? -9.977 -9.57 -2.875 1 98.19 95 LEU B N 1
ATOM 1976 C CA . LEU B 1 95 ? -10.125 -11.023 -2.838 1 98.19 95 LEU B CA 1
ATOM 1977 C C . LEU B 1 95 ? -10.914 -11.453 -1.607 1 98.19 95 LEU B C 1
ATOM 1979 O O . LEU B 1 95 ? -11.75 -12.367 -1.686 1 98.19 95 LEU B O 1
ATOM 1983 N N . ASN B 1 96 ? -10.672 -10.781 -0.531 1 97.56 96 ASN B N 1
ATOM 1984 C CA . ASN B 1 96 ? -11.406 -11.102 0.686 1 97.56 96 ASN B CA 1
ATOM 1985 C C . ASN B 1 96 ? -12.906 -10.891 0.501 1 97.56 96 ASN B C 1
ATOM 1987 O O . ASN B 1 96 ? -13.719 -11.547 1.162 1 97.56 96 ASN B O 1
ATOM 1991 N N . GLU B 1 97 ? -13.273 -10.023 -0.394 1 97.69 97 GLU B N 1
ATOM 1992 C CA . GLU B 1 97 ? -14.688 -9.75 -0.65 1 97.69 97 GLU B CA 1
ATOM 1993 C C . GLU B 1 97 ? -15.273 -10.758 -1.634 1 97.69 97 GLU B C 1
ATOM 1995 O O . GLU B 1 97 ? -16.422 -11.195 -1.472 1 97.69 97 GLU B O 1
ATOM 2000 N N . VAL B 1 98 ? -14.508 -11.18 -2.635 1 97.44 98 VAL B N 1
ATOM 2001 C CA . VAL B 1 98 ? -15.148 -11.867 -3.754 1 97.44 98 VAL B CA 1
ATOM 2002 C C . VAL B 1 98 ? -14.719 -13.336 -3.77 1 97.44 98 VAL B C 1
ATOM 2004 O O . VAL B 1 98 ? -15.383 -14.172 -4.387 1 97.44 98 VAL B O 1
ATOM 2007 N N . ASP B 1 99 ? -13.617 -13.664 -3.232 1 96.69 99 ASP B N 1
ATOM 2008 C CA . ASP B 1 99 ? -13.07 -15.016 -3.172 1 96.69 99 ASP B CA 1
ATOM 2009 C C . ASP B 1 99 ? -12.25 -15.219 -1.899 1 96.69 99 ASP B C 1
ATOM 2011 O O . ASP B 1 99 ? -11.031 -15.422 -1.964 1 96.69 99 ASP B O 1
ATOM 2015 N N . PRO B 1 100 ? -12.938 -15.219 -0.696 1 96.69 100 PRO B N 1
ATOM 2016 C CA . PRO B 1 100 ? -12.258 -15.141 0.598 1 96.69 100 PRO B CA 1
ATOM 2017 C C . PRO B 1 100 ? -11.344 -16.344 0.858 1 96.69 100 PRO B C 1
ATOM 2019 O O . PRO B 1 100 ? -10.453 -16.266 1.708 1 96.69 100 PRO B O 1
ATOM 2022 N N . GLU B 1 101 ? -11.453 -17.438 0.191 1 95.44 101 GLU B N 1
ATOM 2023 C CA . GLU B 1 101 ? -10.633 -18.609 0.423 1 95.44 101 GLU B CA 1
ATOM 2024 C C . GLU B 1 101 ? -9.359 -18.578 -0.425 1 95.44 101 GLU B C 1
ATOM 2026 O O . GLU B 1 101 ? -8.469 -19.406 -0.249 1 95.44 101 GLU B O 1
ATOM 2031 N N . ARG B 1 102 ? -9.359 -17.672 -1.354 1 96.81 102 ARG B N 1
ATOM 2032 C CA . ARG B 1 102 ? -8.18 -17.547 -2.201 1 96.81 102 ARG B CA 1
ATOM 2033 C C . ARG B 1 102 ? -7.148 -16.625 -1.567 1 96.81 102 ARG B C 1
ATOM 2035 O O . ARG B 1 102 ? -7.422 -15.438 -1.348 1 96.81 102 ARG B O 1
ATOM 2042 N N . HIS B 1 103 ? -5.945 -17.141 -1.355 1 96.5 103 HIS B N 1
ATOM 2043 C CA . HIS B 1 103 ? -4.863 -16.328 -0.805 1 96.5 103 HIS B CA 1
ATOM 2044 C C . HIS B 1 103 ? -4.066 -15.648 -1.912 1 96.5 103 HIS B C 1
ATOM 2046 O O . HIS B 1 103 ? -4.035 -16.125 -3.047 1 96.5 103 HIS B O 1
ATOM 2052 N N . ILE B 1 104 ? -3.461 -14.586 -1.596 1 98.5 104 ILE B N 1
ATOM 2053 C CA . ILE B 1 104 ? -2.6 -13.906 -2.555 1 98.5 104 ILE B CA 1
ATOM 2054 C C . ILE B 1 104 ? -1.159 -13.906 -2.049 1 98.5 104 ILE B C 1
ATOM 2056 O O . ILE B 1 104 ? -0.916 -13.789 -0.846 1 98.5 104 ILE B O 1
ATOM 2060 N N . TYR B 1 105 ? -0.237 -14.086 -2.953 1 98.75 105 TYR B N 1
ATOM 2061 C CA . TYR B 1 105 ? 1.196 -13.984 -2.701 1 98.75 105 TYR B CA 1
ATOM 2062 C C . TYR B 1 105 ? 1.838 -12.938 -3.611 1 98.75 105 TYR B C 1
ATOM 2064 O O . TYR B 1 105 ? 1.453 -12.805 -4.773 1 98.75 105 TYR B O 1
ATOM 2072 N N . LEU B 1 106 ? 2.764 -12.242 -3.072 1 98.75 106 LEU B N 1
ATOM 2073 C CA . LEU B 1 106 ? 3.676 -11.43 -3.871 1 98.75 106 LEU B CA 1
ATOM 2074 C C . LEU B 1 106 ? 4.844 -12.273 -4.383 1 98.75 106 LEU B C 1
ATOM 2076 O O . LEU B 1 106 ? 5.637 -12.781 -3.594 1 98.75 106 LEU B O 1
ATOM 2080 N N . GLY B 1 107 ? 4.926 -12.461 -5.699 1 98.38 107 GLY B N 1
ATOM 2081 C CA . GLY B 1 107 ? 6.008 -13.219 -6.309 1 98.38 107 GLY B CA 1
ATOM 2082 C C . GLY B 1 107 ? 7.207 -12.367 -6.66 1 98.38 107 GLY B C 1
ATOM 2083 O O . GLY B 1 107 ? 7.086 -11.391 -7.402 1 98.38 107 GLY B O 1
ATOM 2084 N N . VAL B 1 108 ? 8.352 -12.734 -6.102 1 98.38 108 VAL B N 1
ATOM 2085 C CA . VAL B 1 108 ? 9.586 -12.008 -6.387 1 98.38 108 VAL B CA 1
ATOM 2086 C C . VAL B 1 108 ? 10.711 -13 -6.691 1 98.38 108 VAL B C 1
ATOM 2088 O O . VAL B 1 108 ? 10.617 -14.18 -6.332 1 98.38 108 VAL B O 1
ATOM 2091 N N . THR B 1 109 ? 11.734 -12.492 -7.363 1 97.88 109 THR B N 1
ATOM 2092 C CA . THR B 1 109 ? 12.914 -13.312 -7.621 1 97.88 109 THR B CA 1
ATOM 2093 C C . THR B 1 109 ? 13.805 -13.375 -6.387 1 97.88 109 THR B C 1
ATOM 2095 O O . THR B 1 109 ? 13.664 -12.562 -5.473 1 97.88 109 THR B O 1
ATOM 2098 N N . ASP B 1 110 ? 14.703 -14.367 -6.367 1 98 110 ASP B N 1
ATOM 2099 C CA . ASP B 1 110 ? 15.641 -14.484 -5.258 1 98 110 ASP B CA 1
ATOM 2100 C C . ASP B 1 110 ? 16.516 -13.242 -5.141 1 98 110 ASP B C 1
ATOM 2102 O O . ASP B 1 110 ? 16.844 -12.805 -4.035 1 98 110 ASP B O 1
ATOM 2106 N N . LEU B 1 111 ? 16.875 -12.648 -6.297 1 96.62 111 LEU B N 1
ATOM 2107 C CA . LEU B 1 111 ? 17.656 -11.414 -6.281 1 96.62 111 LEU B CA 1
ATOM 2108 C C . LEU B 1 111 ? 16.891 -10.305 -5.562 1 96.62 111 LEU B C 1
ATOM 2110 O O . LEU B 1 111 ? 17.469 -9.609 -4.715 1 96.62 111 LEU B O 1
ATOM 2114 N N . ILE B 1 112 ? 15.625 -10.109 -5.883 1 97.31 112 ILE B N 1
ATOM 2115 C CA . ILE B 1 112 ? 14.805 -9.07 -5.266 1 97.31 112 ILE B CA 1
ATOM 2116 C C . ILE B 1 112 ? 14.641 -9.359 -3.773 1 97.31 112 ILE B C 1
ATOM 2118 O O . ILE B 1 112 ? 14.695 -8.445 -2.947 1 97.31 112 ILE B O 1
ATOM 2122 N N . TYR B 1 113 ? 14.414 -10.594 -3.479 1 97.88 113 TYR B N 1
ATOM 2123 C CA . TYR B 1 113 ? 14.305 -10.953 -2.07 1 97.88 113 TYR B CA 1
ATOM 2124 C C . TYR B 1 113 ? 15.562 -10.555 -1.307 1 97.88 113 TYR B C 1
ATOM 2126 O O . TYR B 1 113 ? 15.484 -9.93 -0.247 1 97.88 113 TYR B O 1
ATOM 2134 N N . GLU B 1 114 ? 16.719 -10.883 -1.826 1 97.12 114 GLU B N 1
ATOM 2135 C CA . GLU B 1 114 ? 18 -10.664 -1.153 1 97.12 114 GLU B CA 1
ATOM 2136 C C . GLU B 1 114 ? 18.344 -9.18 -1.076 1 97.12 114 GLU B C 1
ATOM 2138 O O . GLU B 1 114 ? 18.969 -8.727 -0.116 1 97.12 114 GLU B O 1
ATOM 2143 N N . THR B 1 115 ? 17.875 -8.406 -2.027 1 95.31 115 THR B N 1
ATOM 2144 C CA . THR B 1 115 ? 18.312 -7.02 -2.105 1 95.31 115 THR B CA 1
ATOM 2145 C C . THR B 1 115 ? 17.281 -6.094 -1.467 1 95.31 115 THR B C 1
ATOM 2147 O O . THR B 1 115 ? 17.625 -5.016 -0.979 1 95.31 115 THR B O 1
ATOM 2150 N N . ILE B 1 116 ? 16.047 -6.508 -1.438 1 96.19 116 ILE B N 1
ATOM 2151 C CA . ILE B 1 116 ? 14.992 -5.629 -0.925 1 96.19 116 ILE B CA 1
ATOM 2152 C C . ILE B 1 116 ? 14.469 -6.18 0.398 1 96.19 116 ILE B C 1
ATOM 2154 O O . ILE B 1 116 ? 14.555 -5.512 1.433 1 96.19 116 ILE B O 1
ATOM 2158 N N . PHE B 1 117 ? 14.047 -7.398 0.447 1 96.88 117 PHE B N 1
ATOM 2159 C CA . PHE B 1 117 ? 13.273 -7.93 1.565 1 96.88 117 PHE B CA 1
ATOM 2160 C C . PHE B 1 117 ? 14.203 -8.453 2.66 1 96.88 117 PHE B C 1
ATOM 2162 O O . PHE B 1 117 ? 13.758 -8.703 3.783 1 96.88 117 PHE B O 1
ATOM 2169 N N . SER B 1 118 ? 15.492 -8.617 2.307 1 94.62 118 SER B N 1
ATOM 2170 C CA . SER B 1 118 ? 16.438 -9.023 3.332 1 94.62 118 SER B CA 1
ATOM 2171 C C . SER B 1 118 ? 17.094 -7.82 3.992 1 94.62 118 SER B C 1
ATOM 2173 O O . SER B 1 118 ? 17.844 -7.965 4.969 1 94.62 118 SER B O 1
ATOM 2175 N N . GLU B 1 119 ? 16.812 -6.648 3.453 1 94.56 119 GLU B N 1
ATOM 2176 C CA . GLU B 1 119 ? 17.297 -5.418 4.066 1 94.56 119 GLU B CA 1
ATOM 2177 C C . GLU B 1 119 ? 16.391 -4.961 5.199 1 94.56 119 GLU B C 1
ATOM 2179 O O . GLU B 1 119 ? 15.289 -5.496 5.375 1 94.56 119 GLU B O 1
ATOM 2184 N N . THR B 1 120 ? 16.812 -3.969 5.953 1 96 120 THR B N 1
ATOM 2185 C CA . THR B 1 120 ? 16.172 -3.539 7.195 1 96 120 THR B CA 1
ATOM 2186 C C . THR B 1 120 ? 14.703 -3.229 6.977 1 96 120 THR B C 1
ATOM 2188 O O . THR B 1 120 ? 13.836 -3.799 7.645 1 96 120 THR B O 1
ATOM 2191 N N . ILE B 1 121 ? 14.367 -2.402 6.004 1 96.38 121 ILE B N 1
ATOM 2192 C CA . ILE B 1 121 ? 12.992 -1.992 5.758 1 96.38 121 ILE B CA 1
ATOM 2193 C C . ILE B 1 121 ? 12.188 -3.174 5.215 1 96.38 121 ILE B C 1
ATOM 2195 O O . ILE B 1 121 ? 11.031 -3.369 5.586 1 96.38 121 ILE B O 1
ATOM 2199 N N . GLY B 1 122 ? 12.797 -3.932 4.328 1 96.44 122 GLY B N 1
ATOM 2200 C CA . GLY B 1 122 ? 12.125 -5.098 3.777 1 96.44 122 GLY B CA 1
ATOM 2201 C C . GLY B 1 122 ? 11.758 -6.125 4.832 1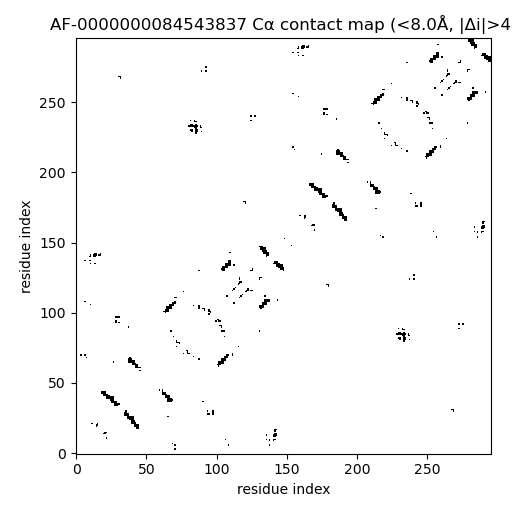 96.44 122 GLY B C 1
ATOM 2202 O O . GLY B 1 122 ? 10.648 -6.664 4.824 1 96.44 122 GLY B O 1
ATOM 2203 N N . LYS B 1 123 ? 12.68 -6.414 5.73 1 96.81 123 LYS B N 1
ATOM 2204 C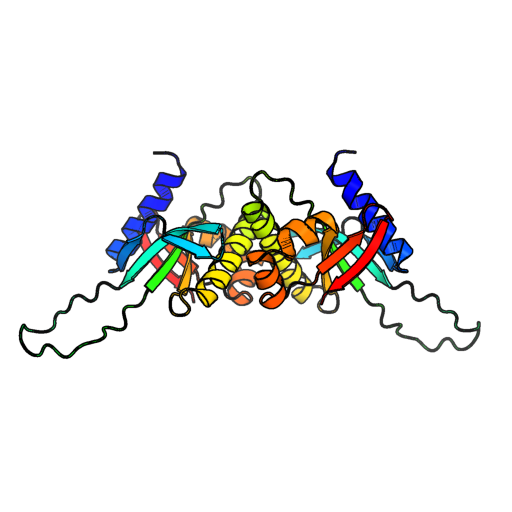 CA . LYS B 1 123 ? 12.422 -7.352 6.82 1 96.81 123 LYS B CA 1
ATOM 2205 C C . LYS B 1 123 ? 11.258 -6.875 7.691 1 96.81 123 LYS B C 1
ATOM 2207 O O . LYS B 1 123 ? 10.445 -7.68 8.133 1 96.81 123 LYS B O 1
ATOM 2212 N N . LEU B 1 124 ? 11.266 -5.59 7.945 1 97.62 124 LEU B N 1
ATOM 2213 C CA . LEU B 1 124 ? 10.172 -5.016 8.727 1 97.62 124 LEU B CA 1
ATOM 2214 C C . LEU B 1 124 ? 8.836 -5.223 8.023 1 97.62 124 LEU B C 1
ATOM 2216 O O . LEU B 1 124 ? 7.84 -5.551 8.664 1 97.62 124 LEU B O 1
ATOM 2220 N N . VAL B 1 125 ? 8.805 -4.992 6.719 1 97.81 125 VAL B N 1
ATOM 2221 C CA . VAL B 1 125 ? 7.594 -5.137 5.922 1 97.81 125 VAL B CA 1
ATOM 2222 C C . VAL B 1 125 ? 7.074 -6.57 6.027 1 97.81 125 VAL B C 1
ATOM 2224 O O . VAL B 1 125 ? 5.895 -6.789 6.312 1 97.81 125 VAL B O 1
ATOM 2227 N N . ILE B 1 126 ? 7.941 -7.535 5.848 1 96.94 126 ILE B N 1
ATOM 2228 C CA . ILE B 1 126 ? 7.555 -8.945 5.883 1 96.94 126 ILE B CA 1
ATOM 2229 C C . ILE B 1 126 ? 7.059 -9.305 7.281 1 96.94 126 ILE B C 1
ATOM 2231 O O . ILE B 1 126 ? 6.113 -10.086 7.43 1 96.94 126 ILE B O 1
ATOM 2235 N N . LYS B 1 127 ? 7.59 -8.734 8.25 1 96.44 127 LYS B N 1
ATOM 2236 C CA . LYS B 1 127 ? 7.293 -9.078 9.641 1 96.44 127 LYS B CA 1
ATOM 2237 C C . LYS B 1 127 ? 5.977 -8.453 10.094 1 96.44 127 LYS B C 1
ATOM 2239 O O . LYS B 1 127 ? 5.223 -9.062 10.859 1 96.44 127 LYS B O 1
ATOM 2244 N N . LYS B 1 128 ? 5.699 -7.28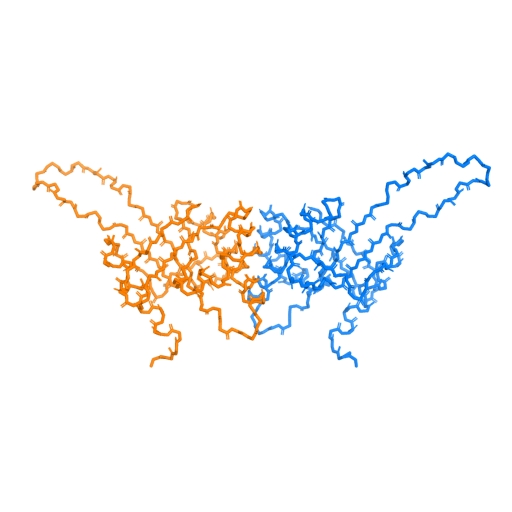5 9.594 1 97.25 128 LYS B N 1
ATOM 2245 C CA . LYS B 1 128 ? 4.645 -6.512 10.242 1 97.25 128 LYS B CA 1
ATOM 2246 C C . LYS B 1 128 ? 3.424 -6.371 9.344 1 97.25 128 LYS B C 1
ATOM 2248 O O . LYS B 1 128 ? 2.332 -6.051 9.812 1 97.25 128 LYS B O 1
ATOM 2253 N N . LEU B 1 129 ? 3.562 -6.516 8.102 1 96.5 129 LEU B N 1
ATOM 2254 C CA . LEU B 1 129 ? 2.414 -6.473 7.203 1 96.5 129 LEU B CA 1
ATOM 2255 C C . LEU B 1 129 ? 1.943 -7.879 6.852 1 96.5 129 LEU B C 1
ATOM 2257 O O . LEU B 1 129 ? 2.738 -8.82 6.844 1 96.5 129 LEU B O 1
ATOM 2261 N N . PRO B 1 130 ? 0.631 -7.992 6.668 1 95.06 130 PRO B N 1
ATOM 2262 C CA . PRO B 1 130 ? 0.12 -9.289 6.227 1 95.06 130 PRO B CA 1
ATOM 2263 C C . PRO B 1 130 ? 0.468 -9.602 4.773 1 95.06 130 PRO B C 1
ATOM 2265 O O . PRO B 1 130 ? -0.428 -9.742 3.936 1 95.06 130 PRO B O 1
ATOM 2268 N N . LEU B 1 131 ? 1.698 -9.75 4.461 1 97.12 131 LEU B N 1
ATOM 2269 C CA . LEU B 1 131 ? 2.227 -9.977 3.121 1 97.12 131 LEU B CA 1
ATOM 2270 C C . LEU B 1 131 ? 2.797 -11.391 2.99 1 97.12 131 LEU B C 1
ATOM 2272 O O . LEU B 1 131 ? 3.729 -11.75 3.711 1 97.12 131 LEU B O 1
ATOM 2276 N N . ASN B 1 132 ? 2.201 -12.219 2.135 1 98.12 132 ASN B N 1
ATOM 2277 C CA . ASN B 1 132 ? 2.77 -13.508 1.761 1 98.12 132 ASN B CA 1
ATOM 2278 C C . ASN B 1 132 ? 3.736 -13.375 0.587 1 98.12 132 ASN B C 1
ATOM 2280 O O . ASN B 1 132 ? 3.455 -12.664 -0.378 1 98.12 132 ASN B O 1
ATOM 2284 N N . LEU B 1 133 ? 4.859 -14.062 0.684 1 98.44 133 LEU B N 1
ATOM 2285 C CA . LEU B 1 133 ? 5.867 -13.945 -0.367 1 98.44 133 LEU B CA 1
ATOM 2286 C C . LEU B 1 133 ? 6.121 -15.305 -1.021 1 98.44 133 LEU B C 1
ATOM 2288 O O . LEU B 1 133 ? 6.137 -16.328 -0.343 1 98.44 133 LEU B O 1
ATOM 2292 N N . LEU B 1 134 ? 6.168 -15.258 -2.295 1 98.69 134 LEU B N 1
ATOM 2293 C CA . LEU B 1 134 ? 6.723 -16.344 -3.098 1 98.69 134 LEU B CA 1
ATOM 2294 C C . LEU B 1 134 ? 8.094 -15.961 -3.654 1 98.69 134 LEU B C 1
ATOM 2296 O O . LEU B 1 134 ? 8.219 -14.961 -4.367 1 98.69 134 LEU B O 1
ATOM 2300 N N . VAL B 1 135 ? 9.102 -16.672 -3.275 1 98.81 135 VAL B N 1
ATOM 2301 C CA . VAL B 1 135 ? 10.453 -16.406 -3.766 1 98.81 135 VAL B CA 1
ATOM 2302 C C . VAL B 1 135 ? 10.859 -17.469 -4.77 1 98.81 135 VAL B C 1
ATOM 2304 O O . VAL B 1 135 ? 10.789 -18.672 -4.477 1 98.81 135 VAL B O 1
ATOM 2307 N N . VAL B 1 136 ? 11.336 -17 -5.898 1 98.75 136 VAL B N 1
ATOM 2308 C CA . VAL B 1 136 ? 11.648 -17.922 -6.984 1 98.75 136 VAL B CA 1
ATOM 2309 C C . VAL B 1 136 ? 13.133 -17.812 -7.34 1 98.75 136 VAL B C 1
ATOM 2311 O O . VAL B 1 136 ? 13.664 -16.719 -7.484 1 98.75 136 VAL B O 1
ATOM 2314 N N . ASP B 1 137 ? 13.82 -18.938 -7.418 1 98.69 137 ASP B N 1
ATOM 2315 C CA . ASP B 1 137 ? 15.172 -19.016 -7.961 1 98.69 137 ASP B CA 1
ATOM 2316 C C . ASP B 1 137 ? 15.156 -18.875 -9.484 1 98.69 137 ASP B C 1
ATOM 2318 O O . ASP B 1 137 ? 14.734 -19.781 -10.195 1 98.69 137 ASP B O 1
ATOM 2322 N N . VAL B 1 138 ? 15.711 -17.812 -9.938 1 97.69 138 VAL B N 1
ATOM 2323 C CA . VAL B 1 138 ? 15.594 -17.469 -11.352 1 97.69 138 VAL B CA 1
ATOM 2324 C C . VAL B 1 138 ? 16.453 -18.422 -12.18 1 97.69 138 VAL B C 1
ATOM 2326 O O . VAL B 1 138 ? 16.047 -18.844 -13.273 1 97.69 138 VAL B O 1
ATOM 2329 N N . THR B 1 139 ? 17.594 -18.781 -11.711 1 97.69 139 THR B N 1
ATOM 2330 C CA . THR B 1 139 ? 18.531 -19.609 -12.453 1 97.69 139 THR B CA 1
ATOM 2331 C C . THR B 1 139 ? 17.938 -21 -12.688 1 97.69 139 THR B C 1
ATOM 2333 O O . THR B 1 139 ? 18.047 -21.547 -13.781 1 97.69 139 THR B O 1
ATOM 2336 N N . LYS B 1 140 ? 17.25 -21.547 -11.727 1 98.38 140 LYS B N 1
ATOM 2337 C CA . LYS B 1 140 ? 16.719 -22.906 -11.805 1 98.38 140 LYS B CA 1
ATOM 2338 C C . LYS B 1 140 ? 15.242 -22.891 -12.195 1 98.38 140 LYS B C 1
ATOM 2340 O O . LYS B 1 140 ? 14.664 -23.953 -12.5 1 98.38 140 LYS B O 1
ATOM 2345 N N . ALA B 1 141 ? 14.625 -21.672 -12.117 1 98.19 141 ALA B N 1
ATOM 2346 C CA . ALA B 1 141 ? 13.18 -21.547 -12.305 1 98.19 141 ALA B CA 1
ATOM 2347 C C . ALA B 1 141 ? 12.422 -22.484 -11.359 1 98.19 141 ALA B C 1
ATOM 2349 O O . ALA B 1 141 ? 11.578 -23.266 -11.797 1 98.19 141 ALA B O 1
ATOM 2350 N N . GLU B 1 142 ? 12.719 -22.375 -10.094 1 98.75 142 GLU B N 1
ATOM 2351 C CA . GLU B 1 142 ? 12.102 -23.172 -9.047 1 98.75 142 GLU B CA 1
ATOM 2352 C C . GLU B 1 142 ? 11.672 -22.312 -7.863 1 98.75 142 GLU B C 1
ATOM 2354 O O . GLU B 1 142 ? 12.273 -21.266 -7.598 1 98.75 142 GLU B O 1
ATOM 2359 N N . VAL B 1 143 ? 10.633 -22.797 -7.18 1 98.69 143 VAL B N 1
ATOM 2360 C CA . VAL B 1 143 ? 10.203 -22.125 -5.957 1 98.69 143 VAL B CA 1
ATOM 2361 C C . VAL B 1 143 ? 11.242 -22.344 -4.859 1 98.69 143 VAL B C 1
ATOM 2363 O O . VAL B 1 143 ? 11.57 -23.484 -4.523 1 98.69 143 VAL B O 1
ATOM 2366 N N . LYS B 1 144 ? 11.805 -21.281 -4.398 1 98.56 144 LYS B N 1
ATOM 2367 C CA . LYS B 1 144 ? 12.734 -21.375 -3.275 1 98.56 144 LYS B CA 1
ATOM 2368 C C . LYS B 1 144 ? 11.992 -21.406 -1.945 1 98.56 144 LYS B C 1
ATOM 2370 O O . LYS B 1 144 ? 12.312 -22.203 -1.066 1 98.56 144 LYS B O 1
ATOM 2375 N N . GLN B 1 145 ? 11.016 -20.547 -1.807 1 97.81 145 GLN B N 1
ATOM 2376 C CA . GLN B 1 145 ? 10.328 -20.438 -0.526 1 97.81 145 GLN B CA 1
ATOM 2377 C C . GLN B 1 145 ? 8.938 -19.828 -0.697 1 97.81 145 GLN B C 1
ATOM 2379 O O . GLN B 1 145 ? 8.758 -18.906 -1.5 1 97.81 145 GLN B O 1
ATOM 2384 N N . TRP B 1 146 ? 7.984 -20.438 0.018 1 97.19 146 TRP B N 1
ATOM 2385 C CA . TRP B 1 146 ? 6.727 -19.781 0.343 1 97.19 146 TRP B CA 1
ATOM 2386 C C . TRP B 1 146 ? 6.77 -19.188 1.747 1 97.19 146 TRP B C 1
ATOM 2388 O O . TRP B 1 146 ? 7.004 -19.906 2.723 1 97.19 146 TRP B O 1
ATOM 2398 N N . ILE B 1 147 ? 6.625 -17.922 1.872 1 96.19 147 ILE B N 1
ATOM 2399 C CA . ILE B 1 147 ? 6.676 -17.25 3.17 1 96.19 147 ILE B CA 1
ATOM 2400 C C . ILE B 1 147 ? 5.297 -16.688 3.52 1 96.19 147 ILE B C 1
ATOM 2402 O O . ILE B 1 147 ? 4.879 -15.672 2.977 1 96.19 147 ILE B O 1
ATOM 2406 N N . PRO B 1 148 ? 4.605 -17.297 4.48 1 93.06 148 PRO B N 1
ATOM 2407 C CA . PRO B 1 148 ? 3.27 -16.828 4.863 1 93.06 148 PRO B CA 1
ATOM 2408 C C . PRO B 1 148 ? 3.314 -15.719 5.922 1 93.06 148 PRO B C 1
ATOM 2410 O O . PRO B 1 148 ? 4.273 -15.641 6.695 1 93.06 148 PRO B O 1
#

Nearest PDB structures (foldseek):
  2okf-assembly1_B  TM=9.336E-01  e=1.697E-14  Trichormus variabilis
  2inb-assembly1_A-2  TM=9.416E-01  e=2.506E-14  Nostoc punctiforme PCC 73102
  2e87-assembly1_A  TM=3.922E-01  e=1.028E-01  Pyrococcus horikoshii OT3
  3wyf-assembly2_D  TM=3.921E-01  e=3.912E+00  Saccharomyces cerevisiae AWRI796
  3ker-assembly1_A  TM=3.691E-01  e=5.072E+00  Mus musculus

Secondary structure (DSSP, 8-state):
--THHHHHHHHHHHHHHTTEEEEESSEEEEETTEEEEESEEEEE-----S-S-----------EEEEEE----SS-HHHHHHHHHHHHHHHHHHHHHH-TT-EEEEEEEHHHIIIIITSHHHHHHHHHS---EEEEETTTTEEEEEE-/--THHHHHHHHHHHHHHTTEEEEESSEEEEETTEEEEESEEEEE-----S-S-----------EEEEEE----SS-HHHHHHHHHHHHHHHHHHHHHH-TT-EEEEEEEHHHIIIIITSHHHHHHHHHS---EEEEETTTTEEEEEE-

Radius of gyration: 22.86 Å; Cα contacts (8 Å, |Δi|>4): 498; chains: 2; bounding box: 38×80×64 Å

Solvent-accessible surface area (backbone atoms only — not comparable to full-atom values): 16507 Å² total; per-residue (Å²): 119,65,81,76,42,56,60,50,48,38,52,50,48,7,42,42,75,71,49,34,39,81,74,28,83,52,24,74,46,75,53,92,97,42,78,44,78,36,52,27,20,34,33,50,56,74,69,73,78,67,80,93,72,82,78,64,83,65,76,67,82,66,57,37,36,36,34,41,70,56,80,70,80,57,98,41,69,64,59,36,48,22,41,50,49,7,47,50,51,52,50,46,53,51,28,55,73,76,40,64,80,43,46,61,29,44,32,32,40,45,66,51,40,60,66,44,41,65,31,75,68,29,40,49,47,55,72,72,42,100,52,27,37,34,31,26,34,73,93,77,30,31,68,72,44,79,43,117,118,65,80,76,40,55,61,52,48,39,50,50,48,8,42,42,75,71,49,33,38,82,74,28,83,54,24,73,46,75,54,92,96,41,78,44,78,37,53,28,21,34,31,51,54,74,72,74,76,68,80,94,71,84,79,63,82,64,75,66,82,64,59,36,37,36,34,40,71,57,80,72,78,58,97,40,69,65,60,34,49,22,40,50,48,7,47,50,52,52,50,47,54,52,29,54,74,76,39,65,81,43,46,61,27,43,33,32,40,45,66,52,40,61,66,44,42,65,31,74,70,30,42,48,45,54,72,71,41,101,50,27,37,33,31,26,35,73,92,77,30,32,68,70,43,79,42,117

pLDDT: mean 89.48, std 17.67, range [30.19, 98.81]